Protein AF-A0A1D1UFJ1-F1 (afdb_monomer_lite)

Foldseek 3Di:
DDPDPPDPDPPVVPDPDDPVPPDPDDPPPDDDDDDDDDPCPVVVVVVVVVPDDPAPPPHDPDDPDDDPVPDDDVCPPPDPDPDPDPPPCPDDDDDPPPPPDPPPDDDPPPPPPCVVDDDVVVVVVVVVVVDDDDDDFAFDQPDPVRDTDDGCVVVPVDPVVCVDPQVVNDDPVVVVVVVVVVVVVVVVVVVVVVVVVVVLVVFKDKDDPVNLVVVLVVLVVVLVVLVVVLVPQDPDCPDPVSVVSNVVSVVSNVVSVVVNVVSVVDPIDMGTDDPPDPPPPPPPDDDDD

Sequence (289 aa):
MHQSDKLKNSYSAFFDESVYNLRPAVAERQLKAQRYTSKFTEGIRQAARKQKSTRNTLGVPAVAAPKPDRYLKRHANKKPMHVRRECTVSSTEGWSSKARQRCSTSTVPMCNPHAVNQDWGKRNLEELGQIKPKEPSMRNVVSRYGRLGEKMPLSGLMSHYVWKKGYGECPKYIQRYKKQSIAQHQHSLAARKAAQKEALGAQYQCISPHERQQVLDNLKHLRDDTMHKFLLQTFALDNQTKLRDSVLLDTALKEFERQIDIVQRHKVIVVKKCNTGPNDSEENQLIPT

InterPro domains:
  IPR027012 Enkurin domain [PF13864] (168-267)
  IPR052102 Enkurin domain-containing protein [PTHR21490] (17-272)

Radius of gyration: 52.52 Å; chains: 1; bounding box: 112×82×139 Å

Secondary structure (DSSP, 8-state):
---------GGGGS-S--GGGSS-------PPPPPP--TTHHHHHHHHHHT--TTTTT--SS-PPPPGGG---TTTTPPP------------S-----------S-------GGGSS--HHHHHHHHHHH-PPPPPPPEEE-STT--EEEETTTTT-S-TTTTSTTTTSPPHHHHHHHHHHHHHHHHHHHHHHHHHHHHHHHHEEEPPHHHHHHHHHHHHHHHHHHHHHHHHS-S---SHHHHHHHHHHHHHHHHHHHHHHHHHH-SS-EEE-----TTSSSS-S----

Organism: Ramazzottius varieornatus (NCBI:txid947166)

pLDDT: mean 79.64, std 16.66, range [34.0, 98.19]

Structure (mmCIF, N/CA/C/O backbone):
data_AF-A0A1D1UFJ1-F1
#
_entry.id   AF-A0A1D1UFJ1-F1
#
loop_
_atom_site.group_PDB
_atom_site.id
_atom_site.type_symbol
_atom_site.label_atom_id
_atom_site.label_alt_id
_atom_site.label_comp_id
_atom_site.label_asym_id
_atom_site.label_entity_id
_atom_site.label_seq_id
_atom_site.pdbx_PDB_ins_code
_atom_site.Cartn_x
_atom_site.Cartn_y
_atom_site.Cartn_z
_atom_site.occupancy
_atom_site.B_iso_or_equiv
_atom_site.auth_seq_id
_atom_site.auth_comp_id
_atom_site.auth_asym_id
_atom_site.auth_atom_id
_atom_site.pdbx_PDB_model_num
ATOM 1 N N . MET A 1 1 ? -16.224 62.686 17.536 1.00 39.62 1 MET A N 1
ATOM 2 C CA . MET A 1 1 ? -17.504 62.765 16.804 1.00 39.62 1 MET A CA 1
ATOM 3 C C . MET A 1 1 ? -17.719 61.451 16.072 1.00 39.62 1 MET A C 1
ATOM 5 O O . MET A 1 1 ? -16.860 61.067 15.296 1.00 39.62 1 MET A O 1
ATOM 9 N N . HIS A 1 2 ? -18.843 60.805 16.388 1.00 43.31 2 HIS A N 1
ATOM 10 C CA . HIS A 1 2 ? -19.508 59.703 15.679 1.00 43.31 2 HIS A CA 1
ATOM 11 C C . HIS A 1 2 ? -18.810 58.333 15.655 1.00 43.31 2 HIS A C 1
ATOM 13 O O . HIS A 1 2 ? -18.289 57.863 14.653 1.00 43.31 2 HIS A O 1
ATOM 19 N N . GLN A 1 3 ? -18.913 57.666 16.811 1.00 40.84 3 GLN A N 1
ATOM 20 C CA . GLN A 1 3 ? -19.133 56.222 16.896 1.00 40.84 3 GLN A CA 1
ATOM 21 C C . GLN A 1 3 ? -20.449 55.881 16.176 1.00 40.84 3 GLN A C 1
ATOM 23 O O . GLN A 1 3 ? -21.522 56.186 16.690 1.00 40.84 3 GLN A O 1
ATOM 28 N N . SER A 1 4 ? -20.388 55.254 15.004 1.00 47.44 4 SER A N 1
ATOM 29 C CA . SER A 1 4 ? -21.583 54.740 14.321 1.00 47.44 4 SER A CA 1
ATOM 30 C C . SER A 1 4 ? -21.257 53.520 13.462 1.00 47.44 4 SER A C 1
ATOM 32 O O . SER A 1 4 ? -21.589 53.487 12.291 1.00 47.44 4 SER A O 1
ATOM 34 N N . ASP A 1 5 ? -20.617 52.514 14.065 1.00 52.44 5 ASP A N 1
ATOM 35 C CA . ASP A 1 5 ? -20.438 51.172 13.478 1.00 52.44 5 ASP A CA 1
ATOM 36 C C . ASP A 1 5 ? -20.848 50.080 14.479 1.00 52.44 5 ASP A C 1
ATOM 38 O O . ASP A 1 5 ? -20.204 49.046 14.657 1.00 52.44 5 ASP A O 1
ATOM 42 N N . LYS A 1 6 ? -21.952 50.317 15.188 1.00 52.28 6 LYS A N 1
ATOM 43 C CA . LYS A 1 6 ? -22.642 49.291 15.968 1.00 52.28 6 LYS A CA 1
ATOM 44 C C . LYS A 1 6 ? -24.112 49.373 15.622 1.00 52.28 6 LYS A C 1
ATOM 46 O O . LYS A 1 6 ? -24.786 50.265 16.112 1.00 52.28 6 LYS A O 1
ATOM 51 N N . LEU A 1 7 ? -24.532 48.480 14.727 1.00 48.72 7 LEU A N 1
ATOM 52 C CA . LEU A 1 7 ? -25.846 47.827 14.628 1.00 48.72 7 LEU A CA 1
ATOM 53 C C . LEU A 1 7 ? -25.923 47.155 13.244 1.00 48.72 7 LEU A C 1
ATOM 55 O O . LEU A 1 7 ? -26.652 47.577 12.351 1.00 48.72 7 LEU A O 1
ATOM 59 N N . LYS A 1 8 ? -25.138 46.087 13.043 1.00 53.78 8 LYS A N 1
ATOM 60 C CA . LYS A 1 8 ? -25.491 45.105 12.011 1.00 53.78 8 LYS A CA 1
ATOM 61 C C . LYS A 1 8 ? -26.734 44.382 12.521 1.00 53.78 8 LYS A C 1
ATOM 63 O O . LYS A 1 8 ? -26.658 43.646 13.500 1.00 53.78 8 LYS A O 1
ATOM 68 N N . ASN A 1 9 ? -27.858 44.697 11.886 1.00 53.28 9 ASN A N 1
ATOM 69 C CA . ASN A 1 9 ? -29.185 44.121 12.077 1.00 53.28 9 ASN A CA 1
ATOM 70 C C . ASN A 1 9 ? -29.120 42.615 12.384 1.00 53.28 9 ASN A C 1
ATOM 72 O O . ASN A 1 9 ? -28.901 41.803 11.489 1.00 53.28 9 ASN A O 1
ATOM 76 N N . SER A 1 10 ? -29.373 42.242 13.638 1.00 51.00 10 SER A N 1
ATOM 77 C CA . SER A 1 10 ? -29.583 40.852 14.068 1.00 51.00 10 SER A CA 1
ATOM 78 C C . SER A 1 10 ? -30.911 40.269 13.562 1.00 51.00 10 SER A C 1
ATOM 80 O O . SER A 1 10 ? -31.165 39.080 13.723 1.00 51.00 10 SER A O 1
ATOM 82 N N . TYR A 1 11 ? -31.749 41.088 12.919 1.00 51.41 11 TYR A N 1
ATOM 83 C CA . TYR A 1 11 ? -33.066 40.698 12.416 1.00 51.41 11 TYR A CA 1
ATOM 84 C C . TYR A 1 11 ? -33.034 39.907 11.095 1.00 51.41 11 TYR A C 1
ATOM 86 O O . TYR A 1 11 ? -34.028 39.274 10.755 1.00 51.41 11 TYR A O 1
ATOM 94 N N . SER A 1 12 ? -31.918 39.899 10.347 1.00 55.50 12 SER A N 1
ATOM 95 C CA . SER A 1 12 ? -31.832 39.152 9.075 1.00 55.50 12 SER A CA 1
ATOM 96 C C . SER A 1 12 ? -31.403 37.690 9.236 1.00 55.50 12 SER A C 1
ATOM 98 O O . SER A 1 12 ? -31.320 36.981 8.241 1.00 55.50 12 SER A O 1
ATOM 100 N N . ALA A 1 13 ? -31.081 37.251 10.455 1.00 57.16 13 ALA A N 1
ATOM 101 C CA . ALA A 1 13 ? -30.703 35.868 10.751 1.00 57.16 13 ALA A CA 1
ATOM 102 C C . ALA A 1 13 ? -31.906 34.974 11.111 1.00 57.16 13 ALA A C 1
ATOM 104 O O . ALA A 1 13 ? -31.728 33.778 11.301 1.00 57.16 13 ALA A O 1
ATOM 105 N N . PHE A 1 14 ? -33.112 35.548 11.233 1.00 52.75 14 PHE A N 1
ATOM 106 C CA . PHE A 1 14 ? -34.323 34.829 11.654 1.00 52.75 14 PHE A CA 1
ATOM 107 C C . PHE A 1 14 ? -35.240 34.395 10.507 1.00 52.75 14 PHE A C 1
ATOM 109 O O . PHE A 1 14 ? -36.099 33.544 10.715 1.00 52.75 14 PHE A O 1
ATOM 116 N N . PHE A 1 15 ? -35.068 34.949 9.307 1.00 60.72 15 PHE A N 1
ATOM 117 C CA . PHE A 1 15 ? -35.866 34.581 8.144 1.00 60.72 15 PHE A CA 1
ATOM 118 C C . PHE A 1 15 ? -34.926 34.140 7.021 1.00 60.72 15 PHE A C 1
ATOM 120 O O . PHE A 1 15 ? -34.241 34.968 6.424 1.00 60.72 15 PHE A O 1
ATOM 127 N N . ASP A 1 16 ? -34.910 32.835 6.735 1.00 65.25 16 ASP A N 1
ATOM 128 C CA . ASP A 1 16 ? -34.226 32.253 5.565 1.00 65.25 16 ASP A CA 1
ATOM 129 C C . ASP A 1 16 ? -34.866 32.701 4.234 1.00 65.25 16 ASP A C 1
ATOM 131 O O . ASP A 1 16 ? -34.292 32.547 3.153 1.00 65.25 16 ASP A O 1
ATOM 135 N N . GLU A 1 17 ? -36.060 33.293 4.299 1.00 71.31 17 GLU A N 1
ATOM 136 C CA . GLU A 1 17 ? -36.846 33.715 3.150 1.00 71.31 17 GLU A CA 1
ATOM 137 C C . GLU A 1 17 ? -36.778 35.240 2.967 1.00 71.31 17 GLU A C 1
ATOM 139 O O . GLU A 1 17 ? -37.136 36.021 3.846 1.00 71.31 17 GLU A O 1
ATOM 144 N N . SER A 1 18 ? -36.327 35.678 1.787 1.00 78.38 18 SER A N 1
ATOM 145 C CA . SER A 1 18 ? -36.291 37.086 1.377 1.00 78.38 18 SER A CA 1
ATOM 146 C C . SER A 1 18 ? -37.092 37.264 0.093 1.00 78.38 18 SER A C 1
ATOM 148 O O . SER A 1 18 ? -36.907 36.510 -0.863 1.00 78.38 18 SER A O 1
ATOM 150 N N . VAL A 1 19 ? -37.942 38.296 0.032 1.00 78.94 19 VAL A N 1
ATOM 151 C CA . VAL A 1 19 ? -38.764 38.624 -1.154 1.00 78.94 19 VAL A CA 1
ATOM 152 C C . VAL A 1 19 ? -37.896 38.817 -2.408 1.00 78.94 19 VAL A C 1
ATOM 154 O O . VAL A 1 19 ? -38.310 38.493 -3.519 1.00 78.94 19 VAL A O 1
ATOM 157 N N . TYR A 1 20 ? -36.651 39.268 -2.239 1.00 77.25 20 TYR A N 1
ATOM 158 C CA . TYR A 1 20 ? -35.696 39.443 -3.336 1.00 77.25 20 TYR A CA 1
ATOM 159 C C . TYR A 1 20 ? -35.134 38.118 -3.885 1.00 77.25 20 TYR A C 1
ATOM 161 O O . TYR A 1 20 ? -34.651 38.093 -5.014 1.00 77.25 20 TYR A O 1
ATOM 169 N N . ASN A 1 21 ? -35.251 37.010 -3.141 1.00 77.38 21 ASN A N 1
ATOM 170 C CA . ASN A 1 21 ? -34.830 35.669 -3.568 1.00 77.38 21 ASN A CA 1
ATOM 171 C C . ASN A 1 21 ? -35.919 34.919 -4.364 1.00 77.38 21 ASN A C 1
ATOM 173 O O . ASN A 1 21 ? -35.654 33.837 -4.884 1.00 77.38 21 ASN A O 1
ATOM 177 N N . LEU A 1 22 ? -37.131 35.478 -4.497 1.00 79.69 22 LE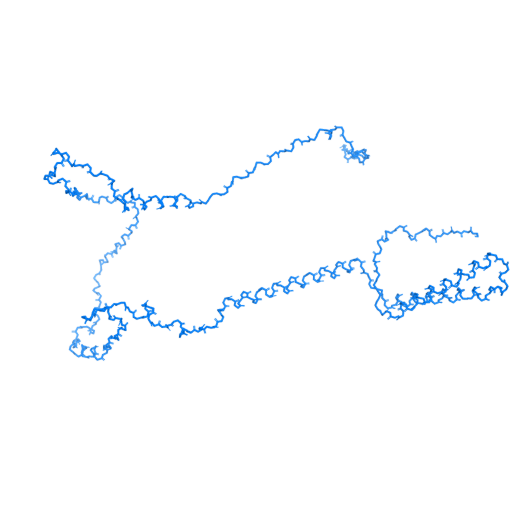U A N 1
ATOM 178 C CA . LEU A 1 22 ? -38.260 34.835 -5.191 1.00 79.69 22 LEU A CA 1
ATOM 179 C C . LEU A 1 22 ? -38.041 34.685 -6.703 1.00 79.69 22 LEU A C 1
ATOM 181 O O . LEU A 1 22 ? -38.639 33.815 -7.337 1.00 79.69 22 LEU A O 1
ATOM 185 N N . ARG A 1 23 ? -37.191 35.528 -7.300 1.00 78.88 23 ARG A N 1
ATOM 186 C CA . ARG A 1 23 ? -36.822 35.432 -8.714 1.00 78.88 23 ARG A CA 1
ATOM 187 C C . ARG A 1 23 ? -35.386 34.910 -8.803 1.00 78.88 23 ARG A C 1
ATOM 189 O O . ARG A 1 23 ? -34.466 35.684 -8.544 1.00 78.88 23 ARG A O 1
ATOM 196 N N . PRO A 1 24 ? -35.165 33.630 -9.160 1.00 76.69 24 PRO A N 1
ATOM 197 C CA . PRO A 1 24 ? -33.813 33.096 -9.244 1.00 76.69 24 PRO A CA 1
ATOM 198 C C . PRO A 1 24 ? -33.011 33.898 -10.270 1.00 76.69 24 PRO A C 1
ATOM 200 O O . PRO A 1 24 ? -33.493 34.173 -11.375 1.00 76.69 24 PRO A O 1
ATOM 203 N N . ALA A 1 25 ? -31.788 34.283 -9.903 1.00 78.00 25 ALA A N 1
ATOM 204 C CA . ALA A 1 25 ? -30.869 34.926 -10.830 1.00 78.00 25 ALA A CA 1
ATOM 205 C C . ALA A 1 25 ? -30.650 33.998 -12.033 1.00 78.00 25 ALA A C 1
ATOM 207 O O . ALA A 1 25 ? -30.371 32.807 -11.870 1.00 78.00 25 ALA A O 1
ATOM 208 N N . VAL A 1 26 ? -30.807 34.527 -13.248 1.00 79.88 26 VAL A N 1
ATOM 209 C CA . VAL A 1 26 ? -30.570 33.754 -14.470 1.00 79.88 26 VAL A CA 1
ATOM 210 C C . VAL A 1 26 ? -29.090 33.390 -14.493 1.00 79.88 26 VAL A C 1
ATOM 212 O O . VAL A 1 26 ? -28.244 34.250 -14.719 1.00 79.88 26 VAL A O 1
ATOM 215 N N . ALA A 1 27 ? -28.780 32.121 -14.225 1.00 78.88 27 ALA A N 1
ATOM 216 C CA . ALA A 1 27 ? -27.410 31.637 -14.245 1.00 78.88 27 ALA A CA 1
ATOM 217 C C . ALA A 1 27 ? -26.808 31.883 -15.635 1.00 78.88 27 ALA A C 1
ATOM 219 O O . ALA A 1 27 ? -27.336 31.408 -16.648 1.00 78.88 27 ALA A O 1
ATOM 220 N N . GLU A 1 28 ? -25.709 32.635 -15.688 1.00 82.44 28 GLU A N 1
ATOM 221 C CA . GLU A 1 28 ? -24.993 32.895 -16.931 1.00 82.44 28 GLU A CA 1
ATOM 222 C C . GLU A 1 28 ? -24.568 31.561 -17.556 1.00 82.44 28 GLU A C 1
ATOM 224 O O . GLU A 1 28 ? -23.841 30.762 -16.956 1.00 82.44 28 GLU A O 1
ATOM 229 N N . ARG A 1 29 ? -25.050 31.288 -18.775 1.00 81.06 29 ARG A N 1
ATOM 230 C CA . ARG A 1 29 ? -24.670 30.078 -19.508 1.00 81.06 29 ARG A CA 1
ATOM 231 C C . ARG A 1 29 ? -23.191 30.175 -19.864 1.00 81.06 29 ARG A C 1
ATOM 233 O O . ARG A 1 29 ? -22.824 30.877 -20.802 1.00 81.06 29 ARG A O 1
ATOM 240 N N . GLN A 1 30 ? -22.361 29.426 -19.147 1.00 82.31 30 GLN A N 1
ATOM 241 C CA . GLN A 1 30 ? -20.945 29.276 -19.466 1.00 82.31 30 GLN A CA 1
ATOM 242 C C . GLN A 1 30 ? -20.811 28.707 -20.889 1.00 82.31 30 GLN A C 1
ATOM 244 O O . GLN A 1 30 ? -21.219 27.573 -21.166 1.00 82.31 30 GLN A O 1
ATOM 249 N N . LEU A 1 31 ? -20.276 29.507 -21.814 1.00 85.06 31 LEU A N 1
ATOM 250 C CA . LEU A 1 31 ? -20.010 29.063 -23.179 1.00 85.06 31 LEU A CA 1
ATOM 251 C C . LEU A 1 31 ? -18.920 27.988 -23.140 1.00 85.06 31 LEU A C 1
ATOM 253 O O . LEU A 1 31 ? -17.835 28.197 -22.599 1.00 85.06 31 LEU A O 1
ATOM 257 N N . LYS A 1 32 ? -19.202 26.816 -23.718 1.00 86.75 32 LYS A N 1
ATOM 258 C CA . LYS A 1 32 ? -18.208 25.741 -23.818 1.00 86.75 32 LYS A CA 1
ATOM 259 C C . LYS A 1 32 ? -17.034 26.229 -24.666 1.00 86.75 32 LYS A C 1
ATOM 261 O O . LYS A 1 32 ? -17.239 26.724 -25.774 1.00 86.75 32 LYS A O 1
ATOM 266 N N . ALA A 1 33 ? -15.814 26.045 -24.167 1.00 87.69 33 ALA A N 1
ATOM 267 C CA . ALA A 1 33 ? -14.608 26.362 -24.922 1.00 87.69 33 ALA A CA 1
ATOM 268 C C . ALA A 1 33 ? -14.570 25.589 -26.254 1.00 87.69 33 ALA A C 1
ATOM 270 O O . ALA A 1 33 ? -15.052 24.454 -26.348 1.00 87.69 33 ALA A O 1
ATOM 271 N N . GLN A 1 34 ? -13.986 26.202 -27.288 1.00 87.81 34 GLN A N 1
ATOM 272 C CA . GLN A 1 34 ? -13.824 25.554 -28.587 1.00 87.81 34 GLN A CA 1
ATOM 273 C C . GLN A 1 34 ? -13.029 24.252 -28.443 1.00 87.81 34 GLN A C 1
ATOM 275 O O . GLN A 1 34 ? -12.020 24.182 -27.738 1.00 87.81 34 GLN A O 1
ATOM 280 N N . ARG A 1 35 ? -13.487 23.202 -29.130 1.00 90.31 35 ARG A N 1
ATOM 281 C CA . ARG A 1 35 ? -12.810 21.905 -29.130 1.00 90.31 35 ARG A CA 1
ATOM 282 C C . ARG A 1 35 ? -11.426 22.056 -29.762 1.00 90.31 35 ARG A C 1
ATOM 284 O O . ARG A 1 35 ? -11.307 22.562 -30.874 1.00 90.31 35 ARG A O 1
ATOM 291 N N . TYR A 1 36 ? -10.399 21.557 -29.078 1.00 92.06 36 TYR A N 1
ATOM 292 C CA . TYR A 1 36 ? -9.034 21.541 -29.598 1.00 92.06 36 TYR A CA 1
ATOM 293 C C . TYR A 1 36 ? -8.954 20.815 -30.950 1.00 92.06 36 TYR A C 1
ATOM 295 O O . TYR A 1 36 ? -9.382 19.664 -31.077 1.00 92.06 36 TYR A O 1
ATOM 303 N N . THR A 1 37 ? -8.348 21.466 -31.943 1.00 88.00 37 THR A N 1
ATOM 304 C CA . THR A 1 37 ? -7.981 20.861 -33.228 1.00 88.00 37 THR A CA 1
ATOM 305 C C . THR A 1 37 ? -6.464 20.804 -33.364 1.00 88.00 37 THR A C 1
ATOM 307 O O . THR A 1 37 ? -5.772 21.794 -33.127 1.00 88.00 37 THR A O 1
ATOM 310 N N . SER A 1 38 ? -5.932 19.649 -33.770 1.00 93.19 38 SER A N 1
ATOM 311 C CA . SER A 1 38 ? -4.485 19.452 -33.910 1.00 93.19 38 SER A CA 1
ATOM 312 C C . SER A 1 38 ? -3.879 20.349 -34.996 1.00 93.19 38 SER A C 1
ATOM 314 O O . SER A 1 38 ? -4.395 20.434 -36.114 1.00 93.19 38 SER A O 1
ATOM 316 N N . LYS A 1 39 ? -2.722 20.947 -34.679 1.00 91.62 39 LYS A N 1
ATOM 317 C CA . LYS A 1 39 ? -1.928 21.812 -35.574 1.00 91.62 39 LYS A CA 1
ATOM 318 C C . LYS A 1 39 ? -1.456 21.100 -36.851 1.00 91.62 39 LYS A C 1
ATOM 320 O O . LYS A 1 39 ? -1.120 21.753 -37.831 1.00 91.62 39 LYS A O 1
ATOM 325 N N . PHE A 1 40 ? -1.440 19.767 -36.855 1.00 90.81 40 PHE A N 1
ATOM 326 C CA . PHE A 1 40 ? -0.919 18.957 -37.962 1.00 90.81 40 PHE A CA 1
ATOM 327 C C . PHE A 1 40 ? -1.998 18.460 -38.932 1.00 90.81 40 PHE A C 1
ATOM 329 O O . PHE A 1 40 ? -1.683 17.806 -39.925 1.00 90.81 40 PHE A O 1
ATOM 336 N N . THR A 1 41 ? -3.269 18.767 -38.666 1.00 88.00 41 THR A N 1
ATOM 337 C CA . THR A 1 41 ? -4.407 18.298 -39.474 1.00 88.00 41 THR A CA 1
ATOM 338 C C . THR A 1 41 ? -4.301 18.720 -40.939 1.00 88.00 41 THR A C 1
ATOM 340 O O . THR A 1 41 ? -4.458 17.884 -41.830 1.00 88.00 41 THR A O 1
ATOM 343 N N . GLU A 1 42 ? -3.952 19.978 -41.205 1.00 89.88 42 GLU A N 1
ATOM 344 C CA . GLU A 1 42 ? -3.779 20.479 -42.573 1.00 89.88 42 GLU A CA 1
ATOM 345 C C . GLU A 1 42 ? -2.580 19.847 -43.289 1.00 89.88 42 GLU A C 1
ATOM 347 O O . GLU A 1 42 ? -2.684 19.471 -44.458 1.00 89.88 42 GLU A O 1
ATOM 352 N N . GLY A 1 43 ? -1.468 19.628 -42.581 1.00 89.75 43 GLY A N 1
ATOM 353 C CA . GLY A 1 43 ? -0.292 18.955 -43.141 1.00 89.75 43 GLY A CA 1
ATOM 354 C C . GLY A 1 43 ? -0.608 17.530 -43.608 1.00 89.75 43 GLY A C 1
ATOM 355 O O . GLY A 1 43 ? -0.231 17.135 -44.713 1.00 89.75 43 GLY A O 1
ATOM 356 N N . ILE A 1 44 ? -1.384 16.787 -42.813 1.00 86.31 44 ILE A N 1
ATOM 357 C CA . ILE A 1 44 ? -1.829 15.429 -43.152 1.00 86.31 44 ILE A CA 1
ATOM 358 C C . ILE A 1 44 ? -2.773 15.450 -44.365 1.00 86.31 44 ILE A C 1
ATOM 360 O O . ILE A 1 44 ? -2.603 14.651 -45.289 1.00 86.31 44 ILE A O 1
ATOM 364 N N . ARG A 1 45 ? -3.729 16.391 -44.424 1.00 86.75 45 ARG A N 1
ATOM 365 C CA . ARG A 1 45 ? -4.635 16.540 -45.582 1.00 86.75 45 ARG A CA 1
ATOM 366 C C . ARG A 1 45 ? -3.875 16.850 -46.869 1.00 86.75 45 ARG A C 1
ATOM 368 O O . ARG A 1 45 ? -4.178 16.274 -47.915 1.00 86.75 45 ARG A O 1
ATOM 375 N N . GLN A 1 46 ? -2.888 17.739 -46.808 1.00 86.62 46 GLN A N 1
ATOM 376 C CA . GLN A 1 46 ? -2.069 18.094 -47.965 1.00 86.62 46 GLN A CA 1
ATOM 377 C C . GLN A 1 46 ? -1.198 16.920 -48.426 1.00 86.62 46 GLN A C 1
ATOM 379 O O . GLN A 1 46 ? -1.144 16.643 -49.624 1.00 86.62 46 GLN A O 1
ATOM 384 N N . ALA A 1 47 ? -0.567 16.191 -47.500 1.00 83.88 47 ALA A N 1
ATOM 385 C CA . ALA A 1 47 ? 0.221 14.999 -47.822 1.00 83.88 47 ALA A CA 1
ATOM 386 C C . ALA A 1 47 ? -0.634 13.917 -48.505 1.00 83.88 47 ALA A C 1
ATOM 388 O O . ALA A 1 47 ? -0.240 13.374 -49.537 1.00 83.88 47 ALA A O 1
ATOM 389 N N . ALA A 1 48 ? -1.848 13.683 -47.997 1.00 82.19 48 ALA A N 1
ATOM 390 C CA . ALA A 1 48 ? -2.793 12.729 -48.574 1.00 82.19 48 ALA A CA 1
ATOM 391 C C . ALA A 1 48 ? -3.287 13.125 -49.980 1.00 82.19 48 ALA A C 1
ATOM 393 O O . ALA A 1 48 ? -3.618 12.255 -50.785 1.00 82.19 48 ALA A O 1
ATOM 394 N N . ARG A 1 49 ? -3.350 14.428 -50.293 1.00 77.00 49 ARG A N 1
ATOM 395 C CA . ARG A 1 49 ? -3.713 14.930 -51.631 1.00 77.00 49 ARG A CA 1
ATOM 396 C C . ARG A 1 49 ? -2.552 14.842 -52.625 1.00 77.00 49 ARG A C 1
ATOM 398 O O . ARG A 1 49 ? -2.780 14.478 -53.773 1.00 77.00 49 ARG A O 1
ATOM 405 N N . LYS A 1 50 ? -1.314 15.122 -52.194 1.00 76.06 50 LYS A N 1
ATOM 406 C CA . LYS A 1 50 ? -0.119 15.160 -53.064 1.00 76.06 50 LYS A CA 1
ATOM 407 C C . LYS A 1 50 ? 0.204 13.825 -53.743 1.00 76.06 50 LYS A C 1
ATOM 409 O O . LYS A 1 50 ? 0.775 13.835 -54.826 1.00 76.06 50 LYS A O 1
ATOM 414 N N . GLN A 1 51 ? -0.162 12.690 -53.147 1.00 64.25 51 GLN A N 1
ATOM 415 C CA . GLN A 1 51 ? 0.118 11.369 -53.729 1.00 64.25 51 GLN A CA 1
ATOM 416 C C . GLN A 1 51 ? -0.948 10.864 -54.715 1.00 64.25 51 GLN A C 1
ATOM 418 O O . GLN A 1 51 ? -0.816 9.768 -55.256 1.00 64.25 51 GLN A O 1
ATOM 423 N N . LYS A 1 52 ? -2.001 11.644 -54.985 1.00 64.06 52 LYS A N 1
ATOM 424 C CA . LYS A 1 52 ? -3.107 11.224 -55.8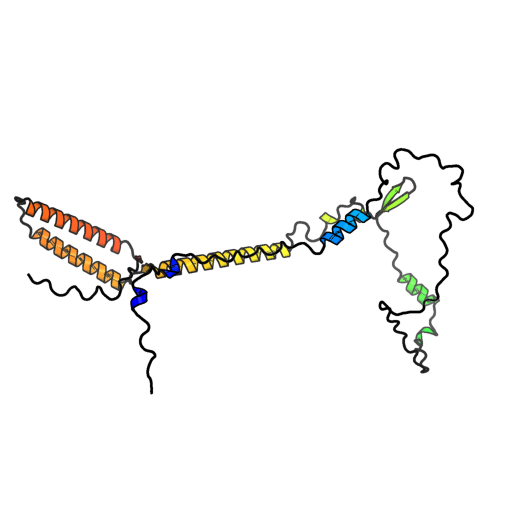54 1.00 64.06 52 LYS A CA 1
ATOM 425 C C . LYS A 1 52 ? -2.981 11.866 -57.235 1.00 64.06 52 LYS A C 1
ATOM 427 O O . LYS A 1 52 ? -3.474 12.964 -57.468 1.00 64.06 52 LYS A O 1
ATOM 432 N N . SER A 1 53 ? -2.341 11.164 -58.167 1.00 70.56 53 SER A N 1
ATOM 433 C CA . SER A 1 53 ? -2.546 11.407 -59.602 1.00 70.56 53 SER A CA 1
ATOM 434 C C . SER A 1 53 ? -3.889 10.799 -60.001 1.00 70.56 53 SER A C 1
ATOM 436 O O . SER A 1 53 ? -4.205 9.677 -59.607 1.00 70.56 53 SER A O 1
ATOM 438 N N . THR A 1 54 ? -4.691 11.530 -60.773 1.00 67.38 54 THR A N 1
ATOM 439 C CA . THR A 1 54 ? -6.079 11.150 -61.085 1.00 67.38 54 THR A CA 1
ATOM 440 C C . THR A 1 54 ? -6.205 9.854 -61.895 1.00 67.38 54 THR A C 1
ATOM 442 O O . THR A 1 54 ? -7.312 9.341 -62.019 1.00 67.38 54 THR A O 1
ATOM 445 N N . ARG A 1 55 ? -5.110 9.326 -62.470 1.00 70.00 55 ARG A N 1
ATOM 446 C CA . ARG A 1 55 ? -5.135 8.253 -63.488 1.00 70.00 55 ARG A CA 1
ATOM 447 C C . ARG A 1 55 ? -4.030 7.191 -63.338 1.00 70.00 55 ARG A C 1
ATOM 449 O O . ARG A 1 55 ? -3.715 6.512 -64.308 1.00 70.00 55 ARG A O 1
ATOM 456 N N . ASN A 1 56 ? -3.435 7.031 -62.152 1.00 68.31 56 ASN A N 1
ATOM 457 C CA . ASN A 1 56 ? -2.305 6.102 -61.963 1.00 68.31 56 ASN A CA 1
ATOM 458 C C . ASN A 1 56 ? -2.669 4.611 -62.073 1.00 68.31 56 ASN A C 1
ATOM 460 O O . ASN A 1 56 ? -1.805 3.820 -62.430 1.00 68.31 56 ASN A O 1
ATOM 464 N N . THR A 1 57 ? -3.903 4.216 -61.747 1.00 74.94 57 THR A N 1
ATOM 465 C CA . THR A 1 57 ? -4.252 2.789 -61.607 1.00 74.94 57 THR A CA 1
ATOM 466 C C . THR A 1 57 ? -4.876 2.185 -62.866 1.00 74.94 57 THR A C 1
ATOM 468 O O . THR A 1 57 ? -4.562 1.050 -63.195 1.00 74.94 57 THR A O 1
ATOM 471 N N . LEU A 1 58 ? -5.742 2.917 -63.578 1.00 80.12 58 LEU A N 1
ATOM 472 C CA . LEU A 1 58 ? -6.529 2.376 -64.704 1.00 80.12 58 LEU A CA 1
ATOM 473 C C . LEU A 1 58 ? -6.483 3.241 -65.981 1.00 80.12 58 LEU A C 1
ATOM 475 O O . LEU A 1 58 ? -7.236 2.995 -66.917 1.00 80.12 58 LEU A O 1
ATOM 479 N N . GLY A 1 59 ? -5.605 4.249 -66.050 1.00 81.81 59 GLY A N 1
ATOM 480 C CA . GLY A 1 59 ? -5.504 5.131 -67.220 1.00 81.81 59 GLY A CA 1
ATOM 481 C C . GLY A 1 59 ? -6.775 5.958 -67.485 1.00 81.81 59 GLY A C 1
ATOM 482 O O . GLY A 1 59 ? -7.591 6.179 -66.592 1.00 81.81 59 GLY A O 1
ATOM 483 N N . VAL A 1 60 ? -6.921 6.487 -68.706 1.00 80.88 60 VAL A N 1
ATOM 484 C CA . VAL A 1 60 ? -8.157 7.156 -69.166 1.00 80.88 60 VAL A CA 1
ATOM 485 C C . VAL A 1 60 ? -9.047 6.100 -69.833 1.00 80.88 60 VAL A C 1
ATOM 487 O O . VAL A 1 60 ? -8.534 5.383 -70.687 1.00 80.88 60 VAL A O 1
ATOM 490 N N . PRO A 1 61 ? -10.354 6.019 -69.515 1.00 79.25 61 PRO A N 1
ATOM 491 C CA . PRO A 1 61 ? -11.242 4.955 -70.006 1.00 79.25 61 PRO A CA 1
ATOM 492 C C . PRO A 1 61 ? -11.394 4.907 -71.535 1.00 79.25 61 PRO A C 1
ATOM 494 O O . PRO A 1 61 ? -11.627 3.840 -72.090 1.00 79.25 61 PRO A O 1
ATOM 497 N N . ALA A 1 62 ? -11.231 6.039 -72.225 1.00 80.75 62 ALA A N 1
ATOM 498 C CA . ALA A 1 62 ? -11.140 6.106 -73.679 1.00 80.75 62 ALA A CA 1
ATOM 499 C C . ALA A 1 62 ? -10.147 7.207 -74.076 1.00 80.75 62 ALA A C 1
ATOM 501 O O . ALA A 1 62 ? -10.327 8.377 -73.728 1.00 80.75 62 ALA A O 1
ATOM 502 N N . VAL A 1 63 ? -9.077 6.841 -74.783 1.00 78.69 63 VAL A N 1
ATOM 503 C CA . VAL A 1 63 ? -8.101 7.803 -75.312 1.00 78.69 63 VAL A CA 1
ATOM 504 C C . VAL A 1 63 ? -8.604 8.275 -76.671 1.00 78.69 63 VAL A C 1
ATOM 506 O O . VAL A 1 63 ? -8.569 7.527 -77.643 1.00 78.69 63 VAL A O 1
ATOM 509 N N . ALA A 1 64 ? -9.099 9.512 -76.745 1.00 80.62 64 ALA A N 1
ATOM 510 C CA . ALA A 1 64 ? -9.485 10.105 -78.020 1.00 80.62 64 ALA A CA 1
ATOM 511 C C . ALA A 1 64 ? -8.263 10.188 -78.947 1.00 80.62 64 ALA A C 1
ATOM 513 O O . ALA A 1 64 ? -7.195 10.643 -78.522 1.00 80.62 64 ALA A O 1
ATOM 514 N N . ALA A 1 65 ? -8.425 9.769 -80.206 1.00 79.75 65 ALA A N 1
ATOM 515 C CA . ALA A 1 65 ? -7.368 9.886 -81.202 1.00 79.75 65 ALA A CA 1
ATOM 516 C C . ALA A 1 65 ? -6.904 11.354 -81.294 1.00 79.75 65 ALA A C 1
ATOM 518 O O . ALA A 1 65 ? -7.743 12.267 -81.281 1.00 79.75 65 ALA A O 1
ATOM 519 N N . PRO A 1 66 ? -5.585 11.616 -81.343 1.00 79.88 66 PRO A N 1
ATOM 520 C CA . PRO A 1 66 ? -5.093 12.975 -81.466 1.00 79.88 66 PRO A CA 1
ATOM 521 C C . PRO A 1 66 ? -5.632 13.570 -82.766 1.00 79.88 66 PRO A C 1
ATOM 523 O O . PRO A 1 66 ? -5.523 12.971 -83.834 1.00 79.88 66 PRO A O 1
ATOM 526 N N . LYS A 1 67 ? -6.225 14.763 -82.678 1.00 84.50 67 LYS A N 1
ATOM 527 C CA . LYS A 1 67 ? -6.606 15.514 -83.876 1.00 84.50 67 LYS A CA 1
ATOM 528 C C . LYS A 1 67 ? -5.343 15.751 -84.720 1.00 84.50 67 LYS A C 1
ATOM 530 O O . LYS A 1 67 ? -4.308 16.061 -84.123 1.00 84.50 67 LYS A O 1
ATOM 535 N N . PRO A 1 68 ? -5.414 15.676 -86.061 1.00 83.00 68 PRO A N 1
ATOM 536 C CA . PRO A 1 68 ? -4.249 15.841 -86.939 1.00 83.00 68 PRO A CA 1
ATOM 537 C C . PRO A 1 68 ? -3.536 17.186 -86.738 1.00 83.00 68 PRO A C 1
ATOM 539 O O . PRO A 1 68 ? -2.339 17.286 -86.959 1.00 83.00 68 PRO A O 1
ATOM 542 N N . ASP A 1 69 ? -4.245 18.187 -86.220 1.00 85.31 69 ASP A N 1
ATOM 543 C CA . ASP A 1 69 ? -3.732 19.519 -85.891 1.00 85.31 69 ASP A CA 1
ATOM 544 C C . ASP A 1 69 ? -2.827 19.559 -84.631 1.00 85.31 69 ASP A C 1
ATOM 546 O O . ASP A 1 69 ? -2.034 20.477 -84.425 1.00 85.31 69 ASP A O 1
ATOM 550 N N . ARG A 1 70 ? -2.895 18.531 -83.770 1.00 82.00 70 ARG A N 1
ATOM 551 C CA . ARG A 1 70 ? -2.074 18.372 -82.551 1.00 82.00 70 ARG A CA 1
ATOM 552 C C . ARG A 1 70 ? -0.922 17.381 -82.753 1.00 82.00 70 ARG A C 1
ATOM 554 O O . ARG A 1 70 ? -0.614 16.590 -81.862 1.00 82.00 70 ARG A O 1
ATOM 561 N N . TYR A 1 71 ? -0.289 17.419 -83.922 1.00 82.25 71 TYR A N 1
ATOM 562 C CA . TYR A 1 71 ? 0.926 16.653 -84.190 1.00 82.25 71 TYR A CA 1
ATOM 563 C C . TYR A 1 71 ? 2.136 17.228 -83.432 1.00 82.25 71 TYR A C 1
ATOM 565 O O . TYR A 1 71 ? 2.167 18.399 -83.039 1.00 82.25 71 TYR A O 1
ATOM 573 N N . LEU A 1 72 ? 3.153 16.393 -83.203 1.00 84.12 72 LEU A N 1
ATOM 574 C CA . LEU A 1 72 ? 4.367 16.794 -82.495 1.00 84.12 72 LEU A CA 1
ATOM 575 C C . LEU A 1 72 ? 5.155 17.823 -83.322 1.00 84.12 72 LEU A C 1
ATOM 577 O O . LEU A 1 72 ? 5.761 17.487 -84.338 1.00 84.12 72 LEU A O 1
ATOM 581 N N . LYS A 1 73 ? 5.187 19.078 -82.867 1.00 86.25 73 LYS A N 1
ATOM 582 C CA . LYS A 1 73 ? 5.977 20.139 -83.507 1.00 86.25 73 LYS A CA 1
ATOM 583 C C . LYS A 1 73 ? 7.453 20.039 -83.110 1.00 86.25 73 LYS A C 1
ATOM 585 O O . LYS A 1 73 ? 7.797 19.633 -81.995 1.00 86.25 73 LYS A O 1
ATOM 590 N N . ARG A 1 74 ? 8.349 20.456 -84.011 1.00 85.50 74 ARG A N 1
ATOM 591 C CA . ARG A 1 74 ? 9.795 20.531 -83.749 1.00 85.50 74 ARG A CA 1
ATOM 592 C C . ARG A 1 74 ? 10.038 21.371 -82.484 1.00 85.50 74 ARG A C 1
ATOM 594 O O . ARG A 1 74 ? 9.598 22.508 -82.404 1.00 85.50 74 ARG A O 1
ATOM 601 N N . HIS A 1 75 ? 10.733 20.789 -81.502 1.00 78.69 75 HIS A N 1
ATOM 602 C CA . HIS A 1 75 ? 11.047 21.388 -80.190 1.00 78.69 75 HIS A CA 1
ATOM 603 C C . HIS A 1 75 ? 9.888 21.535 -79.183 1.00 78.69 75 HIS A C 1
ATOM 605 O O . HIS A 1 75 ? 10.129 22.054 -78.098 1.00 78.69 75 HIS A O 1
ATOM 611 N N . ALA A 1 76 ? 8.692 20.993 -79.449 1.00 81.31 76 ALA A N 1
ATOM 612 C CA . ALA A 1 76 ? 7.550 21.075 -78.523 1.00 81.31 76 ALA A CA 1
ATOM 613 C C . ALA A 1 76 ? 7.816 20.458 -77.133 1.00 81.31 76 ALA A C 1
ATOM 615 O O . ALA A 1 76 ? 7.327 20.960 -76.128 1.00 81.31 76 ALA A O 1
ATOM 616 N N . ASN A 1 77 ? 8.633 19.400 -77.068 1.00 75.69 77 ASN A N 1
ATOM 617 C CA . ASN A 1 77 ? 8.946 18.694 -75.819 1.00 75.69 77 ASN A CA 1
ATOM 618 C C . ASN A 1 77 ? 10.283 19.125 -75.192 1.00 75.69 77 ASN A C 1
ATOM 620 O O . ASN A 1 77 ? 10.750 18.498 -74.238 1.00 75.69 77 ASN A O 1
ATOM 624 N N . LYS A 1 78 ? 10.945 20.162 -75.726 1.00 80.31 78 LYS A N 1
ATOM 625 C CA . LYS A 1 78 ? 12.166 20.684 -75.109 1.00 80.31 78 LYS A CA 1
ATOM 626 C C . LYS A 1 78 ? 11.774 21.549 -73.917 1.00 80.31 78 LYS A C 1
ATOM 628 O O . LYS A 1 78 ? 11.082 22.549 -74.071 1.00 80.31 78 LYS A O 1
ATOM 633 N N . LYS A 1 79 ? 12.244 21.175 -72.725 1.00 76.31 79 LYS A N 1
ATOM 634 C CA . LYS A 1 79 ? 12.158 22.054 -71.555 1.00 76.31 79 LYS A CA 1
ATOM 635 C C . LYS A 1 79 ? 12.913 23.348 -71.889 1.00 76.31 79 LYS A C 1
ATOM 637 O O . LYS A 1 79 ? 14.044 23.241 -72.372 1.00 76.31 79 LYS A O 1
ATOM 642 N N . PRO A 1 80 ? 12.328 24.539 -71.677 1.00 74.81 80 PRO A N 1
ATOM 643 C CA . PRO A 1 80 ? 13.058 25.777 -71.889 1.00 74.81 80 PRO A CA 1
ATOM 644 C C . PRO A 1 80 ? 14.279 25.765 -70.970 1.00 74.81 80 PRO A C 1
ATOM 646 O O . PRO A 1 80 ? 14.153 25.574 -69.760 1.00 74.81 80 PRO A O 1
ATOM 649 N N . MET A 1 81 ? 15.470 25.908 -71.548 1.00 66.31 81 MET A N 1
ATOM 650 C CA . MET A 1 81 ? 16.683 26.060 -70.760 1.00 66.31 81 MET A CA 1
ATOM 651 C C . MET A 1 81 ? 16.580 27.423 -70.082 1.00 66.31 81 MET A C 1
ATOM 653 O O . MET A 1 81 ? 16.557 28.451 -70.757 1.00 66.31 81 MET A O 1
ATOM 657 N N . HIS A 1 82 ? 16.425 27.435 -68.760 1.00 66.62 82 HIS A N 1
ATOM 658 C CA . HIS A 1 82 ? 16.417 28.684 -68.014 1.00 66.62 82 HIS A CA 1
ATOM 659 C C . HIS A 1 82 ? 17.748 29.390 -68.280 1.00 66.62 82 HIS A C 1
ATOM 661 O O . HIS A 1 82 ? 18.810 28.826 -68.015 1.00 66.62 82 HIS A O 1
ATOM 667 N N . VAL A 1 83 ? 17.690 30.599 -68.845 1.00 68.06 83 VAL A N 1
ATOM 668 C CA . VAL A 1 83 ? 18.872 31.453 -68.980 1.00 68.06 83 VAL A CA 1
ATOM 669 C C . VAL A 1 83 ? 19.462 31.590 -67.582 1.00 68.06 83 VAL A C 1
ATOM 671 O O . VAL A 1 83 ? 18.732 31.906 -66.637 1.00 68.06 83 VAL A O 1
ATOM 674 N N . ARG A 1 84 ? 20.753 31.270 -67.434 1.00 58.47 84 ARG A N 1
ATOM 675 C CA . ARG A 1 84 ? 21.467 31.375 -66.161 1.00 58.47 84 ARG A CA 1
ATOM 676 C C . ARG A 1 84 ? 21.365 32.827 -65.705 1.00 58.47 84 ARG A C 1
ATOM 678 O O . ARG A 1 84 ? 22.069 33.682 -66.224 1.00 58.47 84 ARG A O 1
ATOM 685 N N . ARG A 1 85 ? 20.453 33.108 -64.774 1.00 61.78 85 ARG A N 1
ATOM 686 C CA . ARG A 1 85 ? 20.421 34.393 -64.082 1.00 61.78 85 ARG A CA 1
ATOM 687 C C . ARG A 1 85 ? 21.716 34.474 -63.290 1.00 61.78 85 ARG A C 1
ATOM 689 O O . ARG A 1 85 ? 22.019 33.554 -62.529 1.00 61.78 85 ARG A O 1
ATOM 696 N N . GLU A 1 86 ? 22.492 35.526 -63.506 1.00 64.31 86 GLU A N 1
ATOM 697 C CA . GLU A 1 86 ? 23.558 35.881 -62.580 1.00 64.31 86 GLU A CA 1
ATOM 698 C C . GLU A 1 86 ? 22.906 36.013 -61.209 1.00 64.31 86 GLU A C 1
ATOM 700 O O . GLU A 1 86 ? 21.974 36.794 -61.023 1.00 64.31 86 GLU A O 1
ATOM 705 N N . CYS A 1 87 ? 23.305 35.140 -60.285 1.00 46.12 87 CYS A N 1
ATOM 706 C CA . CYS A 1 87 ? 22.835 35.183 -58.915 1.00 46.12 87 CYS A CA 1
ATOM 707 C C . CYS A 1 87 ? 23.323 36.494 -58.298 1.00 46.12 87 CYS A C 1
ATOM 709 O O . CYS A 1 87 ? 24.397 36.541 -57.703 1.00 46.12 87 CYS A O 1
ATOM 711 N N . THR A 1 88 ? 22.539 37.561 -58.421 1.00 55.66 88 THR A N 1
ATOM 712 C CA . THR A 1 88 ? 22.622 38.669 -57.484 1.00 55.66 88 THR A CA 1
ATOM 713 C C . THR A 1 88 ? 22.112 38.114 -56.165 1.00 55.66 88 THR A C 1
ATOM 715 O O . THR A 1 88 ? 20.948 37.751 -56.007 1.00 55.66 88 THR A O 1
ATOM 718 N N . VAL A 1 89 ? 23.049 37.904 -55.245 1.00 47.91 89 VAL A N 1
ATOM 719 C CA . VAL A 1 89 ? 22.804 37.326 -53.927 1.00 47.91 89 VAL A CA 1
ATOM 720 C C . VAL A 1 89 ? 22.017 38.348 -53.104 1.00 47.91 89 VAL A C 1
ATOM 722 O O . VAL A 1 89 ? 22.569 39.033 -52.250 1.00 47.91 89 VAL A O 1
ATOM 725 N N . SER A 1 90 ? 20.716 38.495 -53.359 1.00 53.00 90 SER A N 1
ATOM 726 C CA . SER A 1 90 ? 19.815 39.128 -52.403 1.00 53.00 90 SER A CA 1
ATOM 727 C C . SER A 1 90 ? 19.548 38.101 -51.311 1.00 53.00 90 SER A C 1
ATOM 729 O O . SER A 1 90 ? 18.684 37.234 -51.438 1.00 53.00 90 SER A O 1
ATOM 731 N N . SER A 1 91 ? 20.396 38.174 -50.288 1.00 52.94 91 SER A N 1
ATOM 732 C CA . SER A 1 91 ? 20.362 37.414 -49.046 1.00 52.94 91 SER A CA 1
ATOM 733 C C . SER A 1 91 ? 18.937 37.127 -48.578 1.00 52.94 91 SER A C 1
ATOM 735 O O . SER A 1 91 ? 18.244 37.985 -48.037 1.00 52.94 91 SER A O 1
ATOM 737 N N . THR A 1 92 ? 18.508 35.888 -48.750 1.00 50.03 92 THR A N 1
ATOM 738 C CA . THR A 1 92 ? 17.579 35.252 -47.827 1.00 50.03 92 THR A CA 1
ATOM 739 C C . THR A 1 92 ? 18.069 33.823 -47.673 1.00 50.03 92 THR A C 1
ATOM 741 O O . THR A 1 92 ? 18.269 33.120 -48.657 1.00 50.03 92 THR A O 1
ATOM 744 N N . GLU A 1 93 ? 18.350 33.457 -46.424 1.00 51.25 93 GLU A N 1
ATOM 745 C CA . GLU A 1 93 ? 18.807 32.132 -45.988 1.00 51.25 93 GLU A CA 1
ATOM 746 C C . GLU A 1 93 ? 20.298 31.825 -46.237 1.00 51.25 93 GLU A C 1
ATOM 748 O O . GLU A 1 93 ? 20.706 30.945 -46.985 1.00 51.25 93 GLU A O 1
ATOM 753 N N . GLY A 1 94 ? 21.143 32.532 -45.482 1.00 51.50 94 GLY A N 1
ATOM 754 C CA . GLY A 1 94 ? 21.973 31.842 -44.490 1.00 51.50 94 GLY A CA 1
ATOM 755 C C . GLY A 1 94 ? 23.042 30.867 -44.985 1.00 51.50 94 GLY A C 1
ATOM 756 O O . GLY A 1 94 ? 23.266 29.857 -44.325 1.00 51.50 94 GLY A O 1
ATOM 757 N N . TRP A 1 95 ? 23.779 31.181 -46.050 1.00 43.53 95 TRP A N 1
ATOM 758 C CA . TRP A 1 95 ? 25.107 30.589 -46.245 1.00 43.53 95 TRP A CA 1
ATOM 759 C C . TRP A 1 95 ? 26.170 31.587 -45.786 1.00 43.53 95 TRP A C 1
ATOM 761 O O . TRP A 1 95 ? 26.651 32.420 -46.553 1.00 43.53 95 TRP A O 1
ATOM 771 N N . SER A 1 96 ? 26.530 31.532 -44.499 1.00 53.59 96 SER A N 1
ATOM 772 C CA . SER A 1 96 ? 27.708 32.248 -44.004 1.00 53.59 96 SER A CA 1
ATOM 773 C C . SER A 1 96 ? 28.938 31.621 -44.652 1.00 53.59 96 SER A C 1
ATOM 775 O O . SER A 1 96 ? 29.475 30.609 -44.196 1.00 53.59 96 SER A O 1
ATOM 777 N N . SER A 1 97 ? 29.371 32.213 -45.759 1.00 52.78 97 SER A N 1
ATOM 778 C CA . SER A 1 97 ? 30.701 31.983 -46.291 1.00 52.78 97 SER A CA 1
ATOM 779 C C . SER A 1 97 ? 31.662 32.591 -45.281 1.00 52.78 97 SER A C 1
ATOM 781 O O . SER A 1 97 ? 31.962 33.780 -45.337 1.00 52.78 97 SER A O 1
ATOM 783 N N . LYS A 1 98 ? 32.129 31.793 -44.317 1.00 52.75 98 LYS A N 1
ATOM 784 C CA . LYS A 1 98 ? 33.326 32.129 -43.545 1.00 52.75 98 LYS A CA 1
ATOM 785 C C . LYS A 1 98 ? 34.502 32.092 -44.516 1.00 52.75 98 LYS A C 1
ATOM 787 O O . LYS A 1 98 ? 35.250 31.118 -44.569 1.00 52.75 98 LYS A O 1
ATOM 792 N N . ALA A 1 99 ? 34.625 33.133 -45.333 1.00 53.78 99 ALA A N 1
ATOM 793 C CA . ALA A 1 99 ? 35.837 33.416 -46.066 1.00 53.78 99 ALA A CA 1
ATOM 794 C C . ALA A 1 99 ? 36.911 33.610 -44.998 1.00 53.78 99 ALA A C 1
ATOM 796 O O . ALA A 1 99 ? 36.927 34.619 -44.295 1.00 53.78 99 ALA A O 1
ATOM 797 N N . ARG A 1 100 ? 37.746 32.586 -44.792 1.00 55.34 100 ARG A N 1
ATOM 798 C CA . ARG A 1 100 ? 38.927 32.721 -43.946 1.00 55.34 100 ARG A CA 1
ATOM 799 C C . ARG A 1 100 ? 39.709 33.904 -44.499 1.00 55.34 100 ARG A C 1
ATOM 801 O O . ARG A 1 100 ? 40.090 33.891 -45.670 1.00 55.34 100 ARG A O 1
ATOM 808 N N . GLN A 1 101 ? 39.898 34.919 -43.666 1.00 58.03 101 GLN A N 1
ATOM 809 C CA . GLN A 1 101 ? 40.829 36.006 -43.921 1.00 58.03 101 GLN A CA 1
ATOM 810 C C . GLN A 1 101 ? 42.153 35.358 -44.332 1.00 58.03 101 GLN A C 1
ATOM 812 O O . GLN A 1 101 ? 42.722 34.563 -43.583 1.00 58.03 101 GLN A O 1
ATOM 817 N N . ARG A 1 102 ? 42.583 35.589 -45.574 1.00 54.62 102 ARG A N 1
ATOM 818 C CA . ARG A 1 102 ? 43.864 35.084 -46.057 1.00 54.62 102 ARG A CA 1
ATOM 819 C C . ARG A 1 102 ? 44.918 35.883 -45.295 1.00 54.62 102 ARG A C 1
ATOM 821 O O . ARG A 1 102 ? 45.071 37.069 -45.566 1.00 54.62 102 ARG A O 1
ATOM 828 N N . CYS A 1 103 ? 45.559 35.277 -44.297 1.00 48.69 103 CYS A N 1
ATOM 829 C CA . CYS A 1 103 ? 46.644 35.928 -43.572 1.00 48.69 103 CYS A CA 1
ATOM 830 C C . CYS A 1 103 ? 47.732 36.307 -44.579 1.00 48.69 103 CYS A C 1
ATOM 832 O O . CYS A 1 103 ? 48.366 35.438 -45.175 1.00 48.69 103 CYS A O 1
ATOM 834 N N . SER A 1 104 ? 47.922 37.607 -44.792 1.00 58.06 104 SER A N 1
ATOM 835 C CA . SER A 1 104 ? 49.063 38.168 -45.505 1.00 58.06 104 SER A CA 1
ATOM 836 C C . SER A 1 104 ? 50.258 38.214 -44.557 1.00 58.06 104 SER A C 1
ATOM 838 O O . SER A 1 104 ? 50.724 39.279 -44.169 1.00 58.06 104 SER A O 1
ATOM 840 N N . THR A 1 105 ? 50.726 37.049 -44.139 1.00 51.47 105 THR A N 1
ATOM 841 C CA . THR A 1 105 ? 52.007 36.905 -43.460 1.00 51.47 105 THR A CA 1
ATOM 842 C C . THR A 1 105 ? 52.621 35.609 -43.943 1.00 51.47 105 THR A C 1
ATOM 844 O O . THR A 1 105 ? 52.043 34.532 -43.829 1.00 51.47 105 THR A O 1
ATOM 847 N N . SER A 1 106 ? 53.788 35.755 -44.563 1.00 54.78 106 SER A N 1
ATOM 848 C CA . SER A 1 106 ? 54.671 34.669 -44.949 1.00 54.78 106 SER A CA 1
ATOM 849 C C . SER A 1 106 ? 54.963 33.804 -43.728 1.00 54.78 106 SER A C 1
ATOM 851 O O . SER A 1 106 ? 55.821 34.103 -42.904 1.00 54.78 106 SER A O 1
ATOM 853 N N . THR A 1 107 ? 54.216 32.725 -43.593 1.00 57.19 107 THR A N 1
ATOM 854 C CA . THR A 1 107 ? 54.615 31.570 -42.807 1.00 57.19 107 THR A CA 1
ATOM 855 C C . THR A 1 107 ? 54.092 30.396 -43.598 1.00 57.19 107 THR A C 1
ATOM 857 O O . THR A 1 107 ? 52.961 29.941 -43.431 1.00 57.19 107 THR A O 1
ATOM 860 N N . VAL A 1 108 ? 54.907 29.971 -44.565 1.00 58.72 108 VAL A N 1
ATOM 861 C CA . VAL A 1 108 ? 54.787 28.637 -45.146 1.00 58.72 108 VAL A CA 1
ATOM 862 C C . VAL A 1 108 ? 54.613 27.705 -43.946 1.00 58.72 108 VAL A C 1
ATOM 864 O O . VAL A 1 108 ? 55.431 27.804 -43.023 1.00 58.72 108 VAL A O 1
ATOM 867 N N . PRO A 1 109 ? 53.545 26.887 -43.859 1.00 55.44 109 PRO A N 1
ATOM 868 C CA . PRO A 1 109 ? 53.496 25.899 -42.798 1.00 55.44 109 PRO A CA 1
ATOM 869 C C . PRO A 1 109 ? 54.802 25.135 -42.930 1.00 55.44 109 PRO A C 1
ATOM 871 O O . PRO A 1 109 ? 55.117 24.693 -44.035 1.00 55.44 109 PRO A O 1
ATOM 874 N N . MET A 1 110 ? 55.597 25.099 -41.860 1.00 54.69 110 MET A N 1
ATOM 875 C CA . MET A 1 110 ? 56.815 24.304 -41.801 1.00 54.69 110 MET A CA 1
ATOM 876 C C . MET A 1 110 ? 56.418 22.904 -42.258 1.00 54.69 110 MET A C 1
ATOM 878 O O . MET A 1 110 ? 55.803 22.151 -41.502 1.00 54.69 110 MET A O 1
ATOM 882 N N . CYS A 1 111 ? 56.654 22.599 -43.537 1.00 53.78 111 CYS A N 1
ATOM 883 C CA . CYS A 1 111 ? 56.472 21.267 -44.067 1.00 53.78 111 CYS A CA 1
ATOM 884 C C . CYS A 1 111 ? 57.409 20.444 -43.211 1.00 53.78 111 CYS A C 1
ATOM 886 O O . CYS A 1 111 ? 58.606 20.724 -43.180 1.00 53.78 111 CYS A O 1
ATOM 888 N N . ASN A 1 112 ? 56.820 19.544 -42.425 1.00 56.59 112 ASN A N 1
ATOM 889 C CA . ASN A 1 112 ? 57.516 18.755 -41.428 1.00 56.59 112 ASN A CA 1
ATOM 890 C C . ASN A 1 112 ? 58.850 18.289 -42.044 1.00 56.59 112 ASN A C 1
ATOM 892 O O . ASN A 1 112 ? 58.792 17.605 -43.068 1.00 56.59 112 ASN A O 1
ATOM 896 N N . PRO A 1 113 ? 60.029 18.695 -41.536 1.00 55.59 113 PRO A N 1
ATOM 897 C CA . PRO A 1 113 ? 61.301 18.479 -42.239 1.00 55.59 113 PRO A CA 1
ATOM 898 C C . PRO A 1 113 ? 61.595 16.992 -42.506 1.00 55.59 113 PRO A C 1
ATOM 900 O O . PRO A 1 113 ? 62.355 16.650 -43.408 1.00 55.59 113 PRO A O 1
ATOM 903 N N . HIS A 1 114 ? 60.902 16.096 -41.800 1.00 54.88 114 HIS A N 1
ATOM 904 C CA . HIS A 1 114 ? 60.875 14.655 -42.043 1.00 54.88 114 HIS A CA 1
ATOM 905 C C . HIS A 1 114 ? 60.248 14.216 -43.379 1.00 54.88 114 HIS A C 1
ATOM 907 O O . HIS A 1 114 ? 60.451 13.078 -43.781 1.00 54.88 114 HIS A O 1
ATOM 913 N N . ALA A 1 115 ? 59.500 15.075 -44.075 1.00 57.34 115 ALA A N 1
ATOM 914 C CA . ALA A 1 115 ? 58.855 14.745 -45.349 1.00 57.34 115 ALA A CA 1
ATOM 915 C C . ALA A 1 115 ? 59.766 14.955 -46.573 1.00 57.34 115 ALA A C 1
ATOM 917 O O . ALA A 1 115 ? 59.423 14.504 -47.662 1.00 57.34 115 ALA A O 1
ATOM 918 N N . VAL A 1 116 ? 60.905 15.643 -46.413 1.00 61.66 116 VAL A N 1
ATOM 919 C CA . VAL A 1 116 ? 61.801 16.006 -47.530 1.00 61.66 116 VAL A CA 1
ATOM 920 C C . VAL A 1 116 ? 62.850 14.916 -47.813 1.00 61.66 116 VAL A C 1
ATOM 922 O O . VAL A 1 116 ? 63.328 14.820 -48.935 1.00 61.66 116 VAL A O 1
ATOM 925 N N . ASN A 1 117 ? 63.149 14.044 -46.839 1.00 63.44 117 ASN A N 1
ATOM 926 C CA . ASN A 1 117 ? 64.144 12.962 -46.943 1.00 63.44 117 ASN A CA 1
ATOM 927 C C . ASN A 1 117 ? 63.562 11.602 -46.516 1.00 63.44 117 ASN A C 1
ATOM 929 O O . ASN A 1 117 ? 64.140 10.902 -45.685 1.00 63.44 117 ASN A O 1
ATOM 933 N N . GLN A 1 118 ? 62.379 11.242 -47.018 1.00 67.31 118 GLN A N 1
ATOM 934 C CA . GLN A 1 118 ? 61.758 9.961 -46.687 1.00 67.31 118 GLN A CA 1
ATOM 935 C C . GLN A 1 118 ? 61.790 9.007 -47.878 1.00 67.31 118 GLN A C 1
ATOM 937 O O . GLN A 1 118 ? 61.212 9.300 -48.915 1.00 67.31 118 GLN A O 1
ATOM 942 N N . ASP A 1 119 ? 62.412 7.838 -47.713 1.00 80.31 119 ASP A N 1
ATOM 943 C CA . ASP A 1 119 ? 62.396 6.774 -48.720 1.00 80.31 119 ASP A CA 1
ATOM 944 C C . ASP A 1 119 ? 60.968 6.229 -48.889 1.00 80.31 119 ASP A C 1
ATOM 946 O O . ASP A 1 119 ? 60.535 5.325 -48.164 1.00 80.31 119 ASP A O 1
ATOM 950 N N . TRP A 1 120 ? 60.228 6.752 -49.869 1.00 81.38 120 TRP A N 1
ATOM 951 C CA . TRP A 1 120 ? 58.856 6.322 -50.163 1.00 81.38 120 TRP A CA 1
ATOM 952 C C . TRP A 1 120 ? 58.754 4.810 -50.413 1.00 81.38 120 TRP A C 1
ATOM 954 O O . TRP A 1 120 ? 57.759 4.203 -50.046 1.00 81.38 120 TRP A O 1
ATOM 964 N N . GLY A 1 121 ? 59.794 4.168 -50.958 1.00 84.06 121 GLY A N 1
ATOM 965 C CA . GLY A 1 121 ? 59.815 2.717 -51.182 1.00 84.06 121 GLY A CA 1
ATOM 966 C C . GLY A 1 121 ? 59.782 1.887 -49.893 1.00 84.06 121 GLY A C 1
ATOM 967 O O . GLY A 1 121 ? 58.990 0.952 -49.791 1.00 84.06 121 GLY A O 1
ATOM 968 N N . LYS A 1 122 ? 60.593 2.251 -48.887 1.00 85.56 122 LYS A N 1
ATOM 969 C CA . LYS A 1 122 ? 60.613 1.567 -47.579 1.00 85.56 122 LYS A CA 1
ATOM 970 C C . LYS A 1 122 ? 59.308 1.803 -46.826 1.00 85.56 122 LYS A C 1
ATOM 972 O O . LYS A 1 122 ? 58.705 0.860 -46.326 1.00 85.56 122 LYS A O 1
ATOM 977 N N . ARG A 1 123 ? 58.825 3.047 -46.850 1.00 83.69 123 ARG A N 1
ATOM 978 C CA . ARG A 1 123 ? 57.546 3.428 -46.250 1.00 83.69 123 ARG A CA 1
ATOM 979 C C . ARG A 1 123 ? 56.369 2.683 -46.880 1.00 83.69 123 ARG A C 1
ATOM 981 O O . ARG A 1 123 ? 55.537 2.156 -46.157 1.00 83.69 123 ARG A O 1
ATOM 988 N N . ASN A 1 124 ? 56.325 2.570 -48.206 1.00 88.88 124 ASN A N 1
ATOM 989 C CA . ASN A 1 124 ? 55.273 1.826 -48.897 1.00 88.88 124 ASN A CA 1
ATOM 990 C C . ASN A 1 124 ? 55.315 0.331 -48.553 1.00 88.88 124 ASN A C 1
ATOM 992 O O . ASN A 1 124 ? 54.263 -0.284 -48.428 1.00 88.88 124 ASN A O 1
ATOM 996 N N . LEU A 1 125 ? 56.503 -0.263 -48.386 1.00 89.75 125 LEU A N 1
ATOM 997 C CA . LEU A 1 125 ? 56.640 -1.669 -47.992 1.00 89.75 125 LEU A CA 1
ATOM 998 C C . LEU A 1 125 ? 56.155 -1.908 -46.553 1.00 89.75 125 LEU A C 1
ATOM 1000 O O . LEU A 1 125 ? 55.453 -2.885 -46.294 1.00 89.75 125 LEU A O 1
ATOM 1004 N N . GLU A 1 126 ? 56.472 -0.993 -45.635 1.00 88.06 126 GLU A N 1
ATOM 1005 C CA . GLU A 1 126 ? 55.953 -1.005 -44.264 1.00 88.06 126 GLU A CA 1
ATOM 1006 C C . GLU A 1 126 ? 54.432 -0.797 -44.231 1.00 88.06 126 GLU A C 1
ATOM 1008 O O . GLU A 1 126 ? 53.724 -1.530 -43.543 1.00 88.06 126 GLU A O 1
ATOM 1013 N N . GLU A 1 127 ? 53.910 0.148 -45.018 1.00 88.12 127 GLU A N 1
ATOM 1014 C CA . GLU A 1 127 ? 52.473 0.398 -45.151 1.00 88.12 127 GLU A CA 1
ATOM 1015 C C . GLU A 1 127 ? 51.752 -0.824 -45.744 1.00 88.12 127 GLU A C 1
ATOM 1017 O O . GLU A 1 127 ? 50.721 -1.237 -45.217 1.00 88.12 127 GLU A O 1
ATOM 1022 N N . LEU A 1 128 ? 52.320 -1.482 -46.762 1.00 89.50 128 LEU A N 1
ATOM 1023 C CA . LEU A 1 128 ? 51.800 -2.735 -47.324 1.00 89.50 128 LEU A CA 1
ATOM 1024 C C . LEU A 1 128 ? 51.797 -3.882 -46.309 1.00 89.50 128 LEU A C 1
ATOM 1026 O O . LEU A 1 128 ? 50.826 -4.634 -46.260 1.00 89.50 128 LEU A O 1
ATOM 1030 N N . GLY A 1 129 ? 52.832 -3.996 -45.472 1.00 90.38 129 GLY A N 1
ATOM 1031 C CA . GLY A 1 129 ? 52.873 -4.973 -44.381 1.00 90.38 129 GLY A CA 1
ATOM 1032 C C . GLY A 1 129 ? 51.839 -4.702 -43.279 1.00 90.38 129 GLY A C 1
ATOM 1033 O O . GLY A 1 129 ? 51.367 -5.634 -42.627 1.00 90.38 129 GLY A O 1
ATOM 1034 N N . GLN A 1 130 ? 51.450 -3.438 -43.086 1.00 89.06 130 GLN A N 1
ATOM 1035 C CA . GLN A 1 130 ? 50.438 -3.019 -42.110 1.00 89.06 130 GLN A CA 1
ATOM 1036 C C . GLN A 1 130 ? 49.002 -3.066 -42.656 1.00 89.06 130 GLN A C 1
ATOM 1038 O O . GLN A 1 130 ? 48.045 -3.092 -41.871 1.00 89.06 130 GLN A O 1
ATOM 1043 N N . ILE A 1 131 ? 48.821 -3.093 -43.981 1.00 89.81 131 ILE A N 1
ATOM 1044 C CA . ILE A 1 131 ? 47.501 -3.200 -44.607 1.00 89.81 131 ILE A CA 1
ATOM 1045 C C . ILE A 1 131 ? 46.924 -4.593 -44.336 1.00 89.81 131 ILE A C 1
ATOM 1047 O O . ILE A 1 131 ? 47.340 -5.605 -44.896 1.00 89.81 131 ILE A O 1
ATOM 1051 N N . LYS A 1 132 ? 45.891 -4.640 -43.492 1.00 89.69 132 LYS A N 1
ATOM 1052 C CA . LYS A 1 132 ? 45.088 -5.849 -43.294 1.00 89.69 132 LYS A CA 1
ATOM 1053 C C . LYS A 1 132 ? 44.094 -6.006 -44.448 1.00 89.69 132 LYS A C 1
ATOM 1055 O O . LYS A 1 132 ? 43.420 -5.028 -44.794 1.00 89.69 132 LYS A O 1
ATOM 1060 N N . PRO A 1 133 ? 43.950 -7.211 -45.031 1.00 87.88 133 PRO A N 1
ATOM 1061 C CA . PRO A 1 133 ? 42.957 -7.441 -46.066 1.00 87.88 133 PRO A CA 1
ATOM 1062 C C . PRO A 1 133 ? 41.554 -7.212 -45.505 1.00 87.88 133 PRO A C 1
ATOM 1064 O O . PRO A 1 133 ? 41.259 -7.505 -44.345 1.00 87.88 133 PRO A O 1
ATOM 1067 N N . LYS A 1 134 ? 40.664 -6.691 -46.349 1.00 86.62 134 LYS A N 1
ATOM 1068 C CA . LYS A 1 134 ? 39.264 -6.516 -45.976 1.00 86.62 134 LYS A CA 1
ATOM 1069 C C . LYS A 1 134 ? 38.600 -7.882 -45.844 1.00 86.62 134 LYS A C 1
ATOM 1071 O O . LYS A 1 134 ? 38.574 -8.647 -46.806 1.00 86.62 134 LYS A O 1
ATOM 1076 N N . GLU A 1 135 ? 38.002 -8.144 -44.689 1.00 87.50 135 GLU A N 1
ATOM 1077 C CA . GLU A 1 135 ? 37.233 -9.367 -44.478 1.00 87.50 135 GLU A CA 1
ATOM 1078 C C . GLU A 1 135 ? 36.072 -9.467 -45.489 1.00 87.50 135 GLU A C 1
ATOM 1080 O O . GLU A 1 135 ? 35.331 -8.489 -45.696 1.00 87.50 135 GLU A O 1
ATOM 1085 N N . PRO A 1 136 ? 35.896 -10.625 -46.153 1.00 84.62 136 PRO A N 1
ATOM 1086 C CA . PRO A 1 136 ? 34.822 -10.810 -47.113 1.00 84.62 136 PRO A CA 1
ATOM 1087 C C . PRO A 1 136 ? 33.463 -10.780 -46.405 1.00 84.62 136 PRO A C 1
ATOM 1089 O O . PRO A 1 136 ? 33.217 -11.474 -45.423 1.00 84.62 136 PRO A O 1
ATOM 1092 N N . SER A 1 137 ? 32.534 -9.978 -46.927 1.00 82.50 137 SER A N 1
ATOM 1093 C CA . SER A 1 137 ? 31.168 -9.936 -46.401 1.00 82.50 137 SER A CA 1
ATOM 1094 C C . SER A 1 137 ? 30.382 -11.169 -46.850 1.00 82.50 137 SER A C 1
ATOM 1096 O O . SER A 1 137 ? 30.226 -11.358 -48.058 1.00 82.50 137 SER A O 1
ATOM 1098 N N . MET A 1 138 ? 29.790 -11.916 -45.917 1.00 85.06 138 MET A N 1
ATOM 1099 C CA . MET A 1 138 ? 28.814 -12.963 -46.241 1.00 85.06 138 MET A CA 1
ATOM 1100 C C . MET A 1 138 ? 27.606 -12.364 -46.989 1.00 85.06 138 MET A C 1
ATOM 1102 O O . MET A 1 138 ? 26.908 -11.483 -46.471 1.00 85.06 138 MET A O 1
ATOM 1106 N N . ARG A 1 139 ? 27.365 -12.820 -48.221 1.00 85.50 139 ARG A N 1
ATOM 1107 C CA . ARG A 1 139 ? 26.247 -12.409 -49.089 1.00 85.50 139 ARG A CA 1
ATOM 1108 C C . ARG A 1 139 ? 25.573 -13.631 -49.680 1.00 85.50 139 ARG A C 1
ATOM 1110 O O . ARG A 1 139 ? 26.227 -14.641 -49.918 1.00 85.50 139 ARG A O 1
ATOM 1117 N N . ASN A 1 140 ? 24.279 -13.511 -49.948 1.00 84.56 140 ASN A N 1
ATOM 1118 C CA . ASN A 1 140 ? 23.556 -14.538 -50.683 1.00 84.56 140 ASN A CA 1
ATOM 1119 C C . ASN A 1 140 ? 23.873 -14.463 -52.188 1.00 84.56 140 ASN A C 1
ATOM 1121 O O . ASN A 1 140 ? 24.162 -13.397 -52.737 1.00 84.56 140 ASN A O 1
ATOM 1125 N N . VAL A 1 141 ? 23.821 -15.611 -52.862 1.00 87.56 141 VAL A N 1
ATOM 1126 C CA . VAL A 1 141 ? 23.922 -15.696 -54.323 1.00 87.56 141 VAL A CA 1
ATOM 1127 C C . VAL A 1 141 ? 22.511 -15.865 -54.869 1.00 87.56 141 VAL A C 1
ATOM 1129 O O . VAL A 1 141 ? 21.832 -16.833 -54.547 1.00 87.56 141 VAL A O 1
ATOM 1132 N N . VAL A 1 142 ? 22.051 -14.895 -55.659 1.00 85.25 142 VAL A N 1
ATOM 1133 C CA . VAL A 1 142 ? 20.662 -14.832 -56.152 1.00 85.25 142 VAL A CA 1
ATOM 1134 C C . VAL A 1 142 ? 20.515 -15.488 -57.527 1.00 85.25 142 VAL A C 1
ATOM 1136 O O . VAL A 1 142 ? 19.437 -15.948 -57.883 1.00 85.25 142 VAL A O 1
ATOM 1139 N N . SER A 1 143 ? 21.587 -15.536 -58.322 1.00 87.31 143 SER A N 1
ATOM 1140 C CA . SER A 1 143 ? 21.558 -16.074 -59.689 1.00 87.31 143 SER A CA 1
ATOM 1141 C C . SER A 1 143 ? 22.548 -17.217 -59.868 1.00 87.31 143 SER A C 1
ATOM 1143 O O . SER A 1 143 ? 23.651 -17.164 -59.328 1.00 87.31 143 SER A O 1
ATOM 1145 N N . ARG A 1 144 ? 22.198 -18.183 -60.729 1.00 83.81 144 ARG A N 1
ATOM 1146 C CA . ARG A 1 144 ? 23.069 -19.281 -61.197 1.00 83.81 144 ARG A CA 1
ATOM 1147 C C . ARG A 1 144 ? 24.406 -18.814 -61.791 1.00 83.81 144 ARG A C 1
ATOM 1149 O O . ARG A 1 144 ? 25.342 -19.594 -61.862 1.00 83.81 144 ARG A O 1
ATOM 1156 N N . TYR A 1 145 ? 24.489 -17.545 -62.198 1.00 87.75 145 TYR A N 1
ATOM 1157 C CA . TYR A 1 145 ? 25.698 -16.902 -62.726 1.00 87.75 145 TYR A CA 1
ATOM 1158 C C . TYR A 1 145 ? 26.502 -16.134 -61.659 1.00 87.7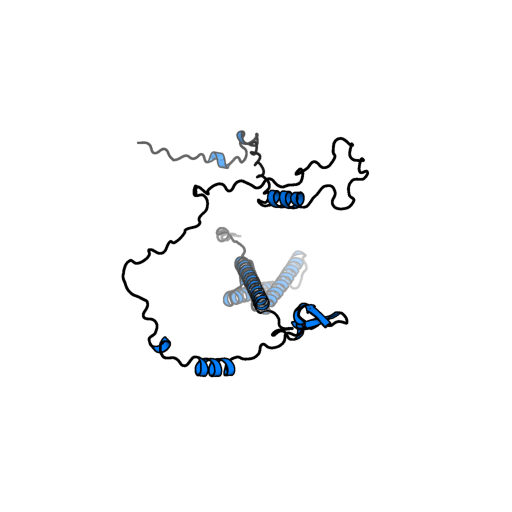5 145 TYR A C 1
ATOM 1160 O O . TYR A 1 145 ? 27.350 -15.317 -62.000 1.00 87.75 145 TYR A O 1
ATOM 1168 N N . GLY A 1 146 ? 26.218 -16.332 -60.366 1.00 84.25 146 GLY A N 1
ATOM 1169 C CA . GLY A 1 146 ? 27.003 -15.734 -59.280 1.00 84.25 146 GLY A CA 1
ATOM 1170 C C . GLY A 1 146 ? 26.629 -14.292 -58.918 1.00 84.25 146 GLY A C 1
ATOM 1171 O O 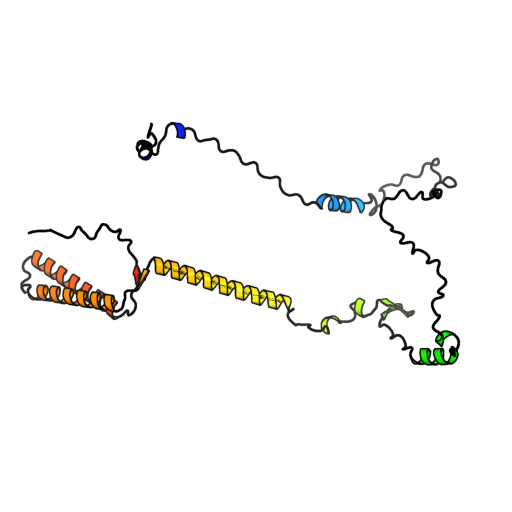. GLY A 1 146 ? 27.424 -13.588 -58.298 1.00 84.25 146 GLY A O 1
ATOM 1172 N N . ARG A 1 147 ? 25.423 -13.815 -59.271 1.00 87.12 147 ARG A N 1
ATOM 1173 C CA . ARG A 1 147 ? 24.973 -12.470 -58.864 1.00 87.12 147 ARG A CA 1
ATOM 1174 C C . ARG A 1 147 ? 24.822 -12.405 -57.341 1.00 87.12 147 ARG A C 1
ATOM 1176 O O . ARG A 1 147 ? 23.948 -13.066 -56.780 1.00 87.12 147 ARG A O 1
ATOM 1183 N N . LEU A 1 148 ? 25.640 -11.570 -56.704 1.00 87.06 148 LEU A N 1
ATOM 1184 C CA . LEU A 1 148 ? 25.583 -11.287 -55.271 1.00 87.06 148 LEU A CA 1
ATOM 1185 C C . LEU A 1 148 ? 24.334 -10.460 -54.942 1.00 87.06 148 LEU A C 1
ATOM 1187 O O . LEU A 1 148 ? 24.085 -9.430 -55.571 1.00 87.06 148 LEU A O 1
ATOM 1191 N N . GLY A 1 149 ? 23.566 -10.908 -53.957 1.00 82.38 149 GLY A N 1
ATOM 1192 C CA . GLY A 1 149 ? 22.443 -10.168 -53.399 1.00 82.38 149 GLY A CA 1
ATOM 1193 C C . GLY A 1 149 ? 22.821 -9.405 -52.130 1.00 82.38 149 GLY A C 1
ATOM 1194 O O . GLY A 1 149 ? 23.947 -8.922 -51.960 1.00 82.38 149 GLY A O 1
ATOM 1195 N N . GLU A 1 150 ? 21.840 -9.256 -51.247 1.00 84.12 150 GLU A N 1
ATOM 1196 C CA . GLU A 1 150 ? 21.985 -8.562 -49.974 1.00 84.12 150 GLU A CA 1
ATOM 1197 C C . GLU A 1 150 ? 22.953 -9.272 -49.011 1.00 84.12 150 GLU A C 1
ATOM 1199 O O . GLU A 1 150 ? 23.270 -10.460 -49.121 1.00 84.12 150 GLU A O 1
ATOM 1204 N N . LYS A 1 151 ? 23.454 -8.521 -48.024 1.00 84.81 151 LYS A N 1
ATOM 1205 C CA . LYS A 1 151 ? 24.278 -9.091 -46.950 1.00 84.81 151 LYS A CA 1
ATOM 1206 C C . LYS A 1 151 ? 23.437 -10.077 -46.138 1.00 84.81 151 LYS A C 1
ATOM 1208 O O . LYS A 1 151 ? 22.335 -9.734 -45.713 1.00 84.81 151 LYS A O 1
ATOM 1213 N N . MET A 1 152 ? 23.993 -11.254 -45.848 1.00 81.88 152 MET A N 1
ATOM 1214 C CA . MET A 1 152 ? 23.317 -12.308 -45.078 1.00 81.88 152 MET A CA 1
ATOM 1215 C C . MET A 1 152 ? 22.616 -11.830 -43.786 1.00 81.88 152 MET A C 1
ATOM 1217 O O . MET A 1 152 ? 21.448 -12.181 -43.622 1.00 81.88 152 MET A O 1
ATOM 1221 N N . PRO A 1 153 ? 23.213 -10.983 -42.915 1.00 79.19 153 PRO A N 1
ATOM 1222 C CA . PRO A 1 153 ? 22.538 -10.514 -41.694 1.00 79.19 153 PRO A CA 1
ATOM 1223 C C . PRO A 1 153 ? 21.312 -9.617 -41.937 1.00 79.19 153 PRO A C 1
ATOM 1225 O O . PRO A 1 153 ? 20.487 -9.467 -41.043 1.00 79.19 153 PRO A O 1
ATOM 1228 N N . LEU A 1 154 ? 21.180 -9.008 -43.120 1.00 78.25 154 LEU A N 1
ATOM 1229 C CA . LEU A 1 154 ? 20.006 -8.206 -43.487 1.00 78.25 154 LEU A CA 1
ATOM 1230 C C . LEU A 1 154 ? 18.920 -9.047 -44.164 1.00 78.25 154 LEU A C 1
ATOM 1232 O O . LEU A 1 154 ? 17.742 -8.765 -43.995 1.00 78.25 154 LEU A O 1
ATOM 1236 N N . SER A 1 155 ? 19.320 -10.103 -44.875 1.00 79.06 155 SER A N 1
ATOM 1237 C CA . SER A 1 155 ? 18.423 -10.945 -45.678 1.00 79.06 155 SER A CA 1
ATOM 1238 C C . SER A 1 155 ? 17.442 -11.816 -44.875 1.00 79.06 155 SER A C 1
ATOM 1240 O O . SER A 1 155 ? 16.664 -12.555 -45.468 1.00 79.06 155 SER A O 1
ATOM 1242 N N . GLY A 1 156 ? 17.507 -11.801 -43.537 1.00 77.38 156 GLY A N 1
ATOM 1243 C CA . GLY A 1 156 ? 16.679 -12.646 -42.664 1.00 77.38 156 GLY A CA 1
ATOM 1244 C C . GLY A 1 156 ? 17.035 -14.141 -42.679 1.00 77.38 156 GLY A C 1
ATOM 1245 O O . GLY A 1 156 ? 16.476 -14.900 -41.896 1.00 77.38 156 GLY A O 1
ATOM 1246 N N . LEU A 1 157 ? 17.988 -14.562 -43.520 1.00 80.88 157 LEU A N 1
ATOM 1247 C CA . LEU A 1 157 ? 18.444 -15.953 -43.633 1.00 80.88 157 LEU A CA 1
ATOM 1248 C C . LEU A 1 157 ? 19.238 -16.426 -42.401 1.00 80.88 157 LEU A C 1
ATOM 1250 O O . LEU A 1 157 ? 19.273 -17.615 -42.104 1.00 80.88 157 LEU A O 1
ATOM 1254 N N . MET A 1 158 ? 19.878 -15.502 -41.676 1.00 81.31 158 MET A N 1
ATOM 1255 C CA . MET A 1 158 ? 20.589 -15.795 -40.430 1.00 81.31 158 MET A CA 1
ATOM 1256 C C . MET A 1 158 ? 19.785 -15.333 -39.216 1.00 81.31 158 MET A C 1
ATOM 1258 O O . MET A 1 158 ? 19.349 -14.186 -39.146 1.00 81.31 158 MET A O 1
ATOM 1262 N N . SER A 1 159 ? 19.686 -16.193 -38.205 1.00 79.69 159 SER A N 1
ATOM 1263 C CA . SER A 1 159 ? 19.069 -15.861 -36.919 1.00 79.69 159 SER A CA 1
ATOM 1264 C C . SER A 1 159 ? 20.048 -15.121 -35.991 1.00 79.69 159 SER A C 1
ATOM 1266 O O . SER A 1 159 ? 20.463 -15.639 -34.956 1.00 79.69 159 SER A O 1
ATOM 1268 N N . HIS A 1 160 ? 20.433 -13.887 -36.329 1.00 80.31 160 HIS A N 1
ATOM 1269 C CA . HIS A 1 160 ? 21.369 -13.101 -35.503 1.00 80.31 160 HIS A CA 1
ATOM 1270 C C . HIS A 1 160 ? 20.746 -12.536 -34.220 1.00 80.31 160 HIS A C 1
ATOM 1272 O O . HIS A 1 160 ? 21.468 -12.191 -33.287 1.00 80.31 160 HIS A O 1
ATOM 1278 N N . TYR A 1 161 ? 19.415 -12.445 -34.143 1.00 81.12 161 TYR A N 1
ATOM 1279 C CA . TYR A 1 161 ? 18.720 -11.912 -32.967 1.00 81.12 161 TYR A CA 1
ATOM 1280 C C . TYR A 1 161 ? 18.730 -12.862 -31.762 1.00 81.12 161 TYR A C 1
ATOM 1282 O O . TYR A 1 161 ? 18.684 -12.383 -30.631 1.00 81.12 161 TYR A O 1
ATOM 1290 N N . VAL A 1 162 ? 18.837 -14.176 -31.991 1.00 87.38 162 VAL A N 1
ATOM 1291 C CA . VAL A 1 162 ? 18.893 -15.196 -30.925 1.00 87.38 162 VAL A CA 1
ATOM 1292 C C . VAL A 1 162 ? 20.226 -15.145 -30.178 1.00 87.38 162 VAL A C 1
ATOM 1294 O O . VAL A 1 162 ? 20.266 -15.299 -28.964 1.00 87.38 162 VAL A O 1
ATOM 1297 N N . TRP A 1 163 ? 21.318 -14.841 -30.882 1.00 86.31 163 TRP A N 1
ATOM 1298 C CA . TRP A 1 163 ? 22.651 -14.696 -30.286 1.00 86.31 163 TRP A CA 1
ATOM 1299 C C . TRP A 1 163 ? 22.934 -13.282 -29.765 1.00 86.31 163 TRP A C 1
ATOM 1301 O O . TRP A 1 163 ? 24.068 -12.950 -29.411 1.00 86.31 163 TRP A O 1
ATOM 1311 N N . LYS A 1 164 ? 21.917 -12.414 -29.719 1.00 89.06 164 LYS A N 1
ATOM 1312 C CA . LYS A 1 164 ? 22.068 -11.072 -29.163 1.00 89.06 164 LYS A CA 1
ATOM 1313 C C . LYS A 1 164 ? 22.316 -11.169 -27.656 1.00 89.06 164 LYS A C 1
ATOM 1315 O O . LYS A 1 164 ? 21.612 -11.874 -26.939 1.00 89.06 164 LYS A O 1
ATOM 1320 N N . LYS A 1 165 ? 23.276 -10.390 -27.152 1.00 90.75 165 LYS A N 1
ATOM 1321 C CA . LYS A 1 165 ? 23.496 -10.248 -25.704 1.00 90.75 165 LYS A CA 1
ATOM 1322 C C . LYS A 1 165 ? 22.205 -9.788 -25.015 1.00 90.75 165 LYS A C 1
ATOM 1324 O O . LYS A 1 165 ? 21.599 -8.805 -25.449 1.00 90.75 165 LYS A O 1
ATOM 1329 N N . GLY A 1 166 ? 21.806 -10.488 -23.956 1.00 87.75 166 GLY A N 1
ATOM 1330 C CA . GLY A 1 166 ? 20.564 -10.221 -23.226 1.00 87.75 166 GLY A CA 1
ATOM 1331 C C . GLY A 1 166 ? 19.299 -10.744 -23.913 1.00 87.75 166 GLY A C 1
ATOM 1332 O O . GLY A 1 166 ? 18.201 -10.300 -23.583 1.00 87.75 166 GLY A O 1
ATOM 1333 N N . TYR A 1 167 ? 19.417 -11.657 -24.884 1.00 91.75 167 TYR A N 1
ATOM 1334 C CA . TYR A 1 167 ? 18.259 -12.400 -25.377 1.00 91.75 167 TYR A CA 1
ATOM 1335 C C . TYR A 1 167 ? 17.629 -13.202 -24.227 1.00 91.75 167 TYR A C 1
ATOM 1337 O O . TYR A 1 167 ? 18.328 -13.886 -23.486 1.00 91.75 167 TYR A O 1
ATOM 1345 N N . GLY A 1 168 ? 16.315 -13.070 -24.044 1.00 91.00 168 GLY A N 1
ATOM 1346 C CA . GLY A 1 168 ? 15.586 -13.665 -22.917 1.00 91.00 168 GLY A CA 1
ATOM 1347 C C . GLY A 1 168 ? 15.677 -12.886 -21.597 1.00 91.00 168 GLY A C 1
ATOM 1348 O O . GLY A 1 168 ? 14.875 -13.128 -20.697 1.00 91.00 168 GLY A O 1
ATOM 1349 N N . GLU A 1 169 ? 16.577 -11.907 -21.472 1.00 94.81 169 GLU A N 1
ATOM 1350 C CA . GLU A 1 169 ? 16.653 -11.071 -20.274 1.00 94.81 169 GLU A CA 1
ATOM 1351 C C . GLU A 1 169 ? 15.593 -9.966 -20.288 1.00 94.81 169 GLU A C 1
ATOM 1353 O O . GLU A 1 169 ? 15.334 -9.311 -21.299 1.00 94.81 169 GLU A O 1
ATOM 1358 N N . CYS A 1 170 ? 15.007 -9.699 -19.119 1.00 93.06 170 CYS A N 1
ATOM 1359 C CA . CYS A 1 170 ? 14.078 -8.589 -18.952 1.00 93.06 170 CYS A CA 1
ATOM 1360 C C . CYS A 1 170 ? 14.838 -7.248 -19.005 1.00 93.06 170 CYS A C 1
ATOM 1362 O O . CYS A 1 170 ? 15.692 -7.009 -18.142 1.00 93.06 170 CYS A O 1
ATOM 1364 N N . PRO A 1 171 ? 14.514 -6.335 -19.943 1.00 95.19 171 PRO A N 1
ATOM 1365 C CA . PRO A 1 171 ? 15.187 -5.049 -20.054 1.00 95.19 171 PRO A CA 1
ATOM 1366 C C . PRO A 1 171 ? 15.181 -4.242 -18.751 1.00 95.19 171 PRO A C 1
ATOM 1368 O O . PRO A 1 171 ? 14.167 -4.139 -18.056 1.00 95.19 171 PRO A O 1
ATOM 1371 N N . LYS A 1 172 ? 16.308 -3.578 -18.460 1.00 95.06 172 LYS A N 1
ATOM 1372 C CA . LYS A 1 172 ? 16.508 -2.807 -17.218 1.00 95.06 172 LYS A CA 1
ATOM 1373 C C . LYS A 1 172 ? 15.409 -1.771 -16.961 1.00 95.06 172 LYS A C 1
ATOM 1375 O O . LYS A 1 172 ? 15.035 -1.553 -15.812 1.00 95.06 172 LYS A O 1
ATOM 1380 N N . TYR A 1 173 ? 14.877 -1.137 -18.007 1.00 95.19 173 TYR A N 1
ATOM 1381 C CA . TYR A 1 173 ? 13.815 -0.140 -17.856 1.00 95.19 173 TYR A CA 1
ATOM 1382 C C . TYR A 1 173 ? 12.510 -0.762 -17.334 1.00 95.19 173 TYR A C 1
ATOM 1384 O O . TYR A 1 173 ? 11.885 -0.189 -16.448 1.00 95.19 173 TYR A O 1
ATOM 1392 N N . ILE A 1 174 ? 12.143 -1.967 -17.786 1.00 96.31 174 ILE A N 1
ATOM 1393 C CA . ILE A 1 174 ? 10.950 -2.681 -17.302 1.00 96.31 174 ILE A CA 1
ATOM 1394 C C . ILE A 1 174 ? 11.108 -3.017 -15.819 1.00 96.31 174 ILE A C 1
ATOM 1396 O O . ILE A 1 174 ? 10.184 -2.826 -15.030 1.00 96.31 174 ILE A O 1
ATOM 1400 N N . GLN A 1 175 ? 12.299 -3.467 -15.416 1.00 96.44 175 GLN A N 1
ATOM 1401 C CA . GLN A 1 175 ? 12.591 -3.754 -14.011 1.00 96.44 175 GLN A CA 1
ATOM 1402 C C . GLN A 1 175 ? 12.447 -2.504 -13.129 1.00 96.44 175 GLN A C 1
ATOM 1404 O O . GLN A 1 175 ? 11.896 -2.590 -12.033 1.00 96.44 175 GLN A O 1
ATOM 1409 N N . ARG A 1 176 ? 12.897 -1.336 -13.611 1.00 97.00 176 ARG A N 1
ATOM 1410 C CA . ARG A 1 176 ? 12.727 -0.050 -12.911 1.00 97.00 176 ARG A CA 1
ATOM 1411 C C . ARG A 1 176 ? 11.250 0.294 -12.722 1.00 97.00 176 ARG A C 1
ATOM 1413 O O . ARG A 1 176 ? 10.852 0.589 -11.599 1.00 97.00 176 ARG A O 1
ATOM 1420 N N . TYR A 1 177 ? 10.440 0.176 -13.774 1.00 97.19 177 TYR A N 1
ATOM 1421 C CA . TYR A 1 177 ? 8.999 0.433 -13.687 1.00 97.19 177 TYR A CA 1
ATOM 1422 C C . TYR A 1 177 ? 8.290 -0.504 -12.707 1.00 97.19 177 TYR A C 1
ATOM 1424 O O . TYR A 1 177 ? 7.494 -0.041 -11.893 1.00 97.19 177 TYR A O 1
ATOM 1432 N N . LYS A 1 178 ? 8.615 -1.804 -12.717 1.00 97.19 178 LYS A N 1
ATOM 1433 C CA . LYS A 1 178 ? 8.049 -2.764 -11.754 1.00 97.19 178 LYS A CA 1
ATOM 1434 C C . LYS A 1 178 ? 8.369 -2.374 -10.311 1.00 97.19 178 LYS A C 1
ATOM 1436 O O . LYS A 1 178 ? 7.468 -2.329 -9.479 1.00 97.19 178 LYS A O 1
ATOM 1441 N N . LYS A 1 179 ? 9.631 -2.037 -10.022 1.00 97.12 179 LYS A N 1
ATOM 1442 C CA . LYS A 1 179 ? 10.052 -1.592 -8.682 1.00 97.12 179 LYS A CA 1
ATOM 1443 C C . LYS A 1 179 ? 9.322 -0.321 -8.250 1.00 97.12 179 LYS A C 1
ATOM 1445 O O . LYS A 1 179 ? 8.828 -0.258 -7.129 1.00 97.12 179 LYS A O 1
ATOM 1450 N N . GLN A 1 180 ? 9.214 0.661 -9.145 1.00 97.00 180 GLN A N 1
ATOM 1451 C CA . GLN A 1 180 ? 8.511 1.912 -8.869 1.00 97.00 180 GLN A CA 1
ATOM 1452 C C . GLN A 1 180 ? 7.022 1.681 -8.586 1.00 97.00 180 GLN A C 1
ATOM 1454 O O . GLN A 1 180 ? 6.497 2.232 -7.624 1.00 97.00 180 GLN A O 1
ATOM 1459 N N . SER A 1 181 ? 6.358 0.834 -9.375 1.00 97.19 181 SER A N 1
ATOM 1460 C CA . SER A 1 181 ? 4.946 0.493 -9.183 1.00 97.19 181 SER A CA 1
ATOM 1461 C C . SER A 1 181 ? 4.697 -0.187 -7.833 1.00 97.19 181 SER A C 1
ATOM 1463 O O . SER A 1 181 ? 3.782 0.202 -7.110 1.00 97.19 181 SER A O 1
ATOM 1465 N N . ILE A 1 182 ? 5.555 -1.138 -7.445 1.00 97.75 182 ILE A N 1
ATOM 1466 C CA . ILE A 1 182 ? 5.470 -1.807 -6.139 1.00 97.75 182 ILE A CA 1
ATOM 1467 C C . ILE A 1 182 ? 5.656 -0.799 -4.999 1.00 97.75 182 ILE A C 1
ATOM 1469 O O . ILE A 1 182 ? 4.857 -0.782 -4.065 1.00 97.75 182 ILE A O 1
ATOM 1473 N N . ALA A 1 183 ? 6.665 0.071 -5.089 1.00 97.38 183 ALA A N 1
ATOM 1474 C CA . ALA A 1 183 ? 6.924 1.087 -4.071 1.00 97.38 183 ALA A CA 1
ATOM 1475 C C . ALA A 1 183 ? 5.755 2.079 -3.933 1.00 97.38 183 ALA A C 1
ATOM 1477 O O . ALA A 1 183 ? 5.320 2.376 -2.822 1.00 97.38 183 ALA A O 1
ATOM 1478 N N . GLN A 1 184 ? 5.193 2.542 -5.055 1.00 96.56 184 GLN A N 1
ATOM 1479 C CA . GLN A 1 184 ? 4.014 3.414 -5.062 1.00 96.56 184 GLN A CA 1
ATOM 1480 C C . GLN A 1 184 ? 2.799 2.732 -4.429 1.00 96.56 184 GLN A C 1
ATOM 1482 O O . GLN A 1 184 ? 2.093 3.345 -3.628 1.00 96.56 184 GLN A O 1
ATOM 1487 N N . HIS A 1 185 ? 2.572 1.457 -4.747 1.00 97.31 185 HIS A N 1
ATOM 1488 C CA . HIS A 1 185 ? 1.474 0.690 -4.172 1.00 97.31 185 HIS A CA 1
ATOM 1489 C C . HIS A 1 185 ? 1.629 0.518 -2.656 1.00 97.31 185 HIS A C 1
ATOM 1491 O O . HIS A 1 185 ? 0.688 0.774 -1.908 1.00 97.31 185 HIS A O 1
ATOM 1497 N N . GLN A 1 186 ? 2.826 0.156 -2.188 1.00 97.44 186 GLN A N 1
ATOM 1498 C CA . GLN A 1 186 ? 3.121 0.030 -0.759 1.00 97.44 186 GLN A CA 1
ATOM 1499 C C . GLN A 1 186 ? 2.933 1.357 -0.019 1.00 97.44 186 GLN A C 1
ATOM 1501 O O . GLN A 1 186 ? 2.299 1.379 1.035 1.00 97.44 186 GLN A O 1
ATOM 1506 N N . HIS A 1 187 ? 3.411 2.464 -0.593 1.00 96.75 187 HIS A N 1
ATOM 1507 C CA . HIS A 1 187 ? 3.224 3.796 -0.024 1.00 96.75 187 HIS A CA 1
ATOM 1508 C C . HIS A 1 187 ? 1.737 4.174 0.066 1.00 96.75 187 HIS A C 1
ATOM 1510 O O . HIS A 1 187 ? 1.269 4.619 1.111 1.00 96.75 187 HIS A O 1
ATOM 1516 N N . SER A 1 188 ? 0.966 3.939 -1.001 1.00 96.81 188 SER A N 1
ATOM 1517 C CA . SER A 1 188 ? -0.481 4.189 -1.020 1.00 96.81 188 SER A CA 1
ATOM 1518 C C . SER A 1 188 ? -1.225 3.358 0.031 1.00 96.81 188 SER A C 1
ATOM 1520 O O . SER A 1 188 ? -2.060 3.885 0.768 1.00 96.81 188 SER A O 1
ATOM 1522 N N . LEU A 1 189 ? -0.887 2.072 0.163 1.00 97.31 189 LEU A N 1
ATOM 1523 C CA . LEU A 1 189 ? -1.463 1.204 1.188 1.00 97.31 189 LEU A CA 1
ATOM 1524 C C . LEU A 1 189 ? -1.109 1.661 2.606 1.00 97.31 189 LEU A C 1
ATOM 1526 O O . LEU A 1 189 ? -1.971 1.623 3.484 1.00 97.31 189 LEU A O 1
ATOM 1530 N N . ALA A 1 190 ? 0.135 2.082 2.839 1.00 97.00 190 ALA A N 1
ATOM 1531 C CA . ALA A 1 190 ? 0.572 2.594 4.133 1.00 97.00 190 ALA A CA 1
ATOM 1532 C C . ALA A 1 190 ? -0.181 3.878 4.504 1.00 97.00 190 ALA A C 1
ATOM 1534 O O . ALA A 1 190 ? -0.736 3.952 5.599 1.00 97.00 190 ALA A O 1
ATOM 1535 N N . ALA A 1 191 ? -0.294 4.827 3.570 1.00 96.44 191 ALA A N 1
ATOM 1536 C CA . ALA A 1 191 ? -1.060 6.056 3.759 1.00 96.44 191 ALA A CA 1
ATOM 1537 C C . ALA A 1 191 ? -2.539 5.766 4.064 1.00 96.44 191 ALA A C 1
ATOM 1539 O O . ALA A 1 191 ? -3.097 6.322 5.005 1.00 96.44 191 ALA A O 1
ATOM 1540 N N . ARG A 1 192 ? -3.162 4.823 3.341 1.00 95.12 192 ARG A N 1
ATOM 1541 C CA . ARG A 1 192 ? -4.554 4.421 3.600 1.00 95.12 192 ARG A CA 1
ATOM 1542 C C . ARG A 1 192 ? -4.729 3.812 4.990 1.00 95.12 192 ARG A C 1
ATOM 1544 O O . ARG A 1 192 ? -5.703 4.115 5.670 1.00 95.12 192 ARG A O 1
ATOM 1551 N N . LYS A 1 193 ? -3.798 2.954 5.420 1.00 94.56 193 LYS A N 1
ATOM 1552 C CA . LYS A 1 193 ? -3.820 2.356 6.764 1.00 94.56 193 LYS A CA 1
ATOM 1553 C C . LYS A 1 193 ? -3.605 3.403 7.856 1.00 94.56 193 LYS A C 1
ATOM 1555 O O . LYS A 1 193 ? -4.254 3.309 8.891 1.00 94.56 193 LYS A O 1
ATOM 1560 N N . ALA A 1 194 ? -2.716 4.371 7.640 1.00 93.50 194 ALA A N 1
ATOM 1561 C CA . ALA A 1 194 ? -2.491 5.473 8.571 1.00 93.50 194 ALA A CA 1
ATOM 1562 C C . ALA A 1 194 ? -3.755 6.331 8.715 1.00 93.50 194 ALA A C 1
ATOM 1564 O O . ALA A 1 194 ? -4.270 6.450 9.820 1.00 93.50 194 ALA A O 1
ATOM 1565 N N . ALA A 1 195 ? -4.338 6.776 7.598 1.00 92.50 195 ALA A N 1
ATOM 1566 C CA . ALA A 1 195 ? -5.587 7.535 7.594 1.00 92.50 195 ALA A CA 1
ATOM 1567 C C . ALA A 1 195 ? -6.743 6.764 8.256 1.00 92.50 195 ALA A C 1
ATOM 1569 O O . ALA A 1 195 ? -7.531 7.332 9.005 1.00 92.50 195 ALA A O 1
ATOM 1570 N N . GLN A 1 196 ? -6.830 5.447 8.034 1.00 90.62 196 GLN A N 1
ATOM 1571 C CA . GLN A 1 196 ? -7.826 4.610 8.701 1.00 90.62 196 GLN A CA 1
ATOM 1572 C C . GLN A 1 196 ? -7.594 4.537 10.216 1.00 90.62 196 GLN A C 1
ATOM 1574 O O . GLN A 1 196 ? -8.552 4.618 10.979 1.00 90.62 196 GLN A O 1
ATOM 1579 N N . LYS A 1 197 ? -6.343 4.393 10.668 1.00 86.56 197 LYS A N 1
ATOM 1580 C CA . LYS A 1 197 ? -6.009 4.402 12.099 1.00 86.56 197 LYS A CA 1
ATOM 1581 C C . LYS A 1 197 ? -6.309 5.751 12.744 1.00 86.56 197 LYS A C 1
ATOM 1583 O O . LYS A 1 197 ? -6.838 5.763 13.846 1.00 86.56 197 LYS A O 1
ATOM 1588 N N . GLU A 1 198 ? -6.008 6.854 12.068 1.00 86.88 198 GLU A N 1
ATOM 1589 C CA . GLU A 1 198 ? -6.325 8.206 12.539 1.00 86.88 198 GLU A CA 1
ATOM 1590 C C . GLU A 1 198 ? -7.837 8.416 12.642 1.00 86.88 198 GLU A C 1
ATOM 1592 O O . GLU A 1 198 ? -8.323 8.850 13.683 1.00 86.88 198 GLU A O 1
ATOM 1597 N N . ALA A 1 199 ? -8.600 8.020 11.619 1.00 84.88 199 ALA A N 1
ATOM 1598 C CA . ALA A 1 199 ? -10.060 8.082 11.647 1.00 84.88 199 ALA A CA 1
ATOM 1599 C C . ALA A 1 199 ? -10.657 7.228 12.780 1.00 84.88 199 ALA A C 1
ATOM 1601 O O . ALA A 1 199 ? -11.570 7.671 13.477 1.00 84.88 199 ALA A O 1
ATOM 1602 N N . LEU A 1 200 ? -10.121 6.023 13.001 1.00 84.75 200 LEU A N 1
ATOM 1603 C CA . LEU A 1 200 ? -10.530 5.171 14.118 1.00 84.75 200 LEU A CA 1
ATOM 1604 C C . LEU A 1 200 ? -10.122 5.773 15.471 1.00 84.75 200 LEU A C 1
ATOM 1606 O O . LEU A 1 200 ? -10.934 5.767 16.385 1.00 84.75 200 LEU A O 1
ATOM 1610 N N . GLY A 1 201 ? -8.925 6.345 15.611 1.00 82.06 201 GLY A N 1
ATOM 1611 C CA . GLY A 1 201 ? -8.485 7.006 16.848 1.00 82.06 201 GLY A CA 1
ATOM 1612 C C . GLY A 1 201 ? -9.236 8.309 17.158 1.00 82.06 201 GLY A C 1
ATOM 1613 O O . GLY A 1 201 ? -9.368 8.698 18.319 1.00 82.06 201 GLY A O 1
ATOM 1614 N N . ALA A 1 202 ? -9.771 8.977 16.132 1.00 81.25 202 ALA A N 1
ATOM 1615 C CA . ALA A 1 202 ? -10.659 10.120 16.305 1.00 81.25 202 ALA A CA 1
ATOM 1616 C C . ALA A 1 202 ? -12.025 9.695 16.868 1.00 81.25 202 ALA A C 1
ATOM 1618 O O . ALA A 1 202 ? -12.573 10.386 17.722 1.00 81.25 202 ALA A O 1
ATOM 1619 N N . GLN A 1 203 ? -12.559 8.552 16.424 1.00 83.25 203 GLN A N 1
ATOM 1620 C CA . GLN A 1 203 ? -13.881 8.063 16.834 1.00 83.25 203 GLN A CA 1
ATOM 1621 C C . GLN A 1 203 ? -13.862 7.198 18.095 1.00 83.25 203 GLN A C 1
ATOM 1623 O O . GLN A 1 203 ? -14.869 7.120 18.794 1.00 83.25 203 GLN A O 1
ATOM 1628 N N . TYR A 1 204 ? -12.749 6.530 18.379 1.00 86.88 204 TYR A N 1
ATOM 1629 C CA . TYR A 1 204 ? -12.658 5.520 19.418 1.00 86.88 204 TYR A CA 1
ATOM 1630 C C . TYR A 1 204 ? -11.454 5.759 20.333 1.00 86.88 204 TYR A C 1
ATOM 1632 O O . TYR A 1 204 ? -10.370 6.126 19.887 1.00 86.88 204 TYR A O 1
ATOM 1640 N N . GLN A 1 205 ? -11.644 5.523 21.627 1.00 87.75 205 GLN A N 1
ATOM 1641 C CA . GLN A 1 205 ? -10.646 5.661 22.678 1.00 87.75 205 GLN A CA 1
ATOM 1642 C C . GLN A 1 205 ? -10.456 4.324 23.387 1.00 87.75 205 GLN A C 1
ATOM 1644 O O . GLN A 1 205 ? -11.423 3.677 23.786 1.00 87.75 205 GLN A O 1
ATOM 1649 N N . CYS A 1 206 ? -9.206 3.902 23.552 1.00 89.56 206 CYS A N 1
ATOM 1650 C CA . CYS A 1 206 ? -8.892 2.759 24.399 1.00 89.56 206 CYS A CA 1
ATOM 1651 C C . CYS A 1 206 ? -8.964 3.180 25.869 1.00 89.56 206 CYS A C 1
ATOM 1653 O O . CYS A 1 206 ? -8.389 4.206 26.230 1.00 89.56 206 CYS A O 1
ATOM 1655 N N . ILE A 1 207 ? -9.620 2.376 26.703 1.00 91.00 207 ILE A N 1
ATOM 1656 C CA . ILE A 1 207 ? -9.640 2.585 28.156 1.00 91.00 207 ILE A CA 1
ATOM 1657 C C . ILE A 1 207 ? -8.243 2.291 28.715 1.00 91.00 207 ILE A C 1
ATOM 1659 O O . ILE A 1 207 ? -7.614 1.293 28.341 1.00 91.00 207 ILE A O 1
ATOM 1663 N N . SER A 1 208 ? -7.747 3.146 29.609 1.00 93.69 208 SER A N 1
ATOM 1664 C CA . SER A 1 208 ? -6.485 2.888 30.304 1.00 93.69 208 SER A CA 1
ATOM 1665 C C . SER A 1 208 ? -6.610 1.702 31.279 1.00 93.69 208 SER A C 1
ATOM 1667 O O . SER A 1 208 ? -7.704 1.384 31.750 1.00 93.69 208 SER A O 1
ATOM 1669 N N . PRO A 1 209 ? -5.509 1.018 31.643 1.00 94.25 209 PRO A N 1
ATOM 1670 C CA . PRO A 1 209 ? -5.573 -0.099 32.589 1.00 94.25 209 PRO A CA 1
ATOM 1671 C C . PRO A 1 209 ? -6.163 0.287 33.953 1.00 94.25 209 PRO A C 1
ATOM 1673 O O . PRO A 1 209 ? -6.851 -0.526 34.565 1.00 94.25 209 PRO A O 1
ATOM 1676 N N . HIS A 1 210 ? -5.913 1.521 34.395 1.00 94.31 210 HIS A N 1
ATOM 1677 C CA . HIS A 1 210 ? -6.429 2.063 35.649 1.00 94.31 210 HIS A CA 1
ATOM 1678 C C . HIS A 1 210 ? -7.939 2.309 35.580 1.00 94.31 210 HIS A C 1
ATOM 1680 O O . HIS A 1 210 ? -8.680 1.787 36.405 1.00 94.31 210 HIS A O 1
ATOM 1686 N N . GLU A 1 211 ? -8.417 3.020 34.554 1.00 93.38 211 GLU A N 1
ATOM 1687 C CA . GLU A 1 211 ? -9.858 3.222 34.336 1.00 93.38 211 GLU A CA 1
ATOM 1688 C C . GLU A 1 211 ? -10.590 1.880 34.187 1.00 93.38 211 GLU A C 1
ATOM 1690 O O . GLU A 1 211 ? -11.692 1.709 34.697 1.00 93.38 211 GLU A O 1
ATOM 1695 N N . ARG A 1 212 ? -9.960 0.883 33.548 1.00 94.56 212 ARG A N 1
ATOM 1696 C CA . ARG A 1 212 ? -10.511 -0.476 33.456 1.00 94.56 212 ARG A CA 1
ATOM 1697 C C . ARG A 1 212 ? -10.690 -1.117 34.832 1.00 94.56 212 ARG A C 1
ATOM 1699 O O . ARG A 1 212 ? -11.707 -1.771 35.049 1.00 94.56 212 ARG A O 1
ATOM 1706 N N . GLN A 1 213 ? -9.713 -0.979 35.729 1.00 95.12 213 GLN A N 1
ATOM 1707 C CA . GLN A 1 213 ? -9.826 -1.491 37.099 1.00 95.12 213 GLN A CA 1
ATOM 1708 C C . GLN A 1 213 ? -10.942 -0.774 37.855 1.00 95.12 213 GLN A C 1
ATOM 1710 O O . GLN A 1 213 ? -11.799 -1.446 38.411 1.00 95.12 213 GLN A O 1
ATOM 1715 N N . GLN A 1 214 ? -11.013 0.555 37.756 1.00 96.06 214 GLN A N 1
ATOM 1716 C CA . GLN A 1 214 ? -12.086 1.337 38.374 1.00 96.06 214 GLN A CA 1
ATOM 1717 C C . GLN A 1 214 ? -13.477 0.903 37.896 1.00 96.06 214 GLN A C 1
ATOM 1719 O O . GLN A 1 214 ? -14.368 0.687 38.709 1.00 96.06 214 GLN A O 1
ATOM 1724 N N . VAL A 1 215 ? -13.668 0.718 36.585 1.00 95.06 215 VAL A N 1
ATOM 1725 C CA . VAL A 1 215 ? -14.937 0.214 36.032 1.00 95.06 215 VAL A CA 1
ATOM 1726 C C . VAL A 1 215 ? -15.264 -1.171 36.590 1.00 95.06 215 VAL A C 1
ATOM 1728 O O . VAL A 1 215 ? -16.401 -1.431 36.970 1.00 95.06 215 VAL A O 1
ATOM 1731 N N . LEU A 1 216 ? -14.276 -2.062 36.660 1.00 96.31 216 LEU A N 1
ATOM 1732 C CA . LEU A 1 216 ? -14.461 -3.420 37.159 1.00 96.31 216 LEU A CA 1
ATOM 1733 C C . LEU A 1 216 ? -14.812 -3.440 38.654 1.00 96.31 216 LEU A C 1
ATOM 1735 O O . LEU A 1 216 ? -15.695 -4.198 39.054 1.00 96.31 216 LEU A O 1
ATOM 1739 N N . ASP A 1 217 ? -14.161 -2.606 39.459 1.00 97.38 217 ASP A N 1
ATOM 1740 C CA . ASP A 1 217 ? -14.426 -2.484 40.892 1.00 97.38 217 ASP A CA 1
ATOM 1741 C C . ASP A 1 217 ? -15.817 -1.888 41.143 1.00 97.38 217 ASP A C 1
ATOM 1743 O O . ASP A 1 217 ? -16.579 -2.436 41.938 1.00 97.38 217 A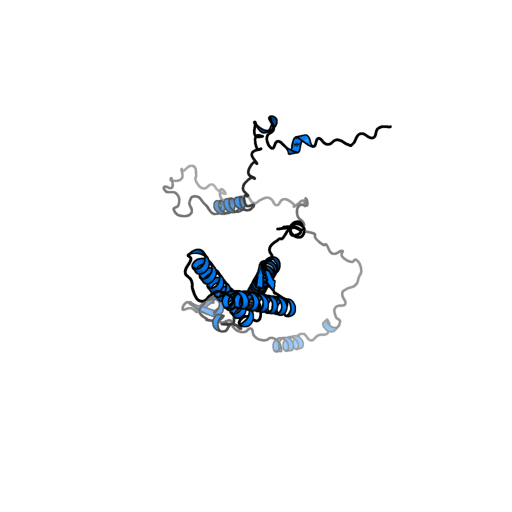SP A O 1
ATOM 1747 N N . ASN A 1 218 ? -16.206 -0.862 40.378 1.00 97.62 218 ASN A N 1
ATOM 1748 C CA . ASN A 1 218 ? -17.552 -0.288 40.431 1.00 97.62 218 ASN A CA 1
ATOM 1749 C C . ASN A 1 218 ? -18.629 -1.324 40.071 1.00 97.62 218 ASN A C 1
ATOM 1751 O O . ASN A 1 218 ? -19.640 -1.429 40.761 1.00 97.62 218 ASN A O 1
ATOM 1755 N N . LEU A 1 219 ? -18.413 -2.124 39.020 1.00 97.44 219 LEU A N 1
ATOM 1756 C CA . LEU A 1 219 ? -19.349 -3.184 38.627 1.00 97.44 219 LEU A CA 1
ATOM 1757 C C . LEU A 1 219 ? -19.481 -4.268 39.701 1.00 97.44 219 LEU A C 1
ATOM 1759 O O . LEU A 1 219 ? -20.586 -4.738 39.960 1.00 97.44 219 LEU A O 1
ATOM 1763 N N . LYS A 1 220 ? -18.373 -4.661 40.339 1.00 97.62 220 LYS A N 1
ATOM 1764 C CA . LYS A 1 220 ? -18.403 -5.620 41.452 1.00 97.62 220 LYS A CA 1
ATOM 1765 C C . LYS A 1 220 ? -19.157 -5.067 42.654 1.00 97.62 220 LYS A C 1
ATOM 1767 O O . LYS A 1 220 ? -20.004 -5.770 43.188 1.00 97.62 220 LYS A O 1
ATOM 1772 N N . HIS A 1 221 ? -18.901 -3.813 43.022 1.00 98.19 221 HIS A N 1
ATOM 1773 C CA . HIS A 1 221 ? -19.608 -3.147 44.112 1.00 98.19 221 HIS A CA 1
ATOM 1774 C C . HIS A 1 221 ? -21.119 -3.107 43.852 1.00 98.19 221 HIS A C 1
ATOM 1776 O O . HIS A 1 221 ? -21.904 -3.548 44.683 1.00 98.19 221 HIS A O 1
ATOM 1782 N N . LEU A 1 222 ? -21.531 -2.668 42.657 1.00 97.75 222 LEU A N 1
ATOM 1783 C CA . LEU A 1 222 ? -22.940 -2.636 42.249 1.00 97.75 222 LEU A CA 1
ATOM 1784 C C . LEU A 1 222 ? -23.585 -4.027 42.269 1.00 97.75 222 LEU A C 1
ATOM 1786 O O . LEU A 1 222 ? -24.732 -4.177 42.700 1.00 97.75 222 LEU A O 1
ATOM 1790 N N . ARG A 1 223 ? -22.855 -5.055 41.821 1.00 97.88 223 ARG A N 1
ATOM 1791 C CA . ARG A 1 223 ? -23.311 -6.447 41.882 1.00 97.88 223 ARG A CA 1
ATOM 1792 C C . ARG A 1 223 ? -23.537 -6.881 43.327 1.00 97.88 223 ARG A C 1
ATOM 1794 O O . ARG A 1 223 ? -24.587 -7.445 43.621 1.00 97.88 223 ARG A O 1
ATOM 1801 N N . ASP A 1 224 ? -22.577 -6.624 44.209 1.00 97.75 224 ASP A N 1
ATOM 1802 C CA . ASP A 1 224 ? -22.635 -7.042 45.609 1.00 97.75 224 ASP A CA 1
ATOM 1803 C C . ASP A 1 224 ? -23.746 -6.296 46.373 1.00 97.75 224 ASP A C 1
ATOM 1805 O O . ASP A 1 224 ? -24.501 -6.928 47.113 1.00 97.75 224 ASP A O 1
ATOM 1809 N N . ASP A 1 225 ? -23.958 -5.004 46.099 1.00 97.25 225 ASP A N 1
ATOM 1810 C CA . ASP A 1 225 ? -25.091 -4.227 46.627 1.00 97.25 225 ASP A CA 1
ATOM 1811 C C . ASP A 1 225 ? -26.445 -4.786 46.164 1.00 97.25 225 ASP A C 1
ATOM 1813 O O . ASP A 1 225 ? -27.402 -4.889 46.937 1.00 97.25 225 ASP A O 1
ATOM 1817 N N . THR A 1 226 ? -26.545 -5.143 44.880 1.00 97.06 226 THR A N 1
ATOM 1818 C CA . THR A 1 226 ? -27.772 -5.705 44.295 1.00 97.06 226 THR A CA 1
ATOM 1819 C C . THR A 1 226 ? -28.044 -7.099 44.855 1.00 97.06 226 THR A C 1
ATOM 1821 O O . THR A 1 226 ? -29.182 -7.417 45.195 1.00 97.06 226 THR A O 1
ATOM 1824 N N . MET A 1 227 ? -26.994 -7.903 45.031 1.00 97.25 227 MET A N 1
ATOM 1825 C CA . MET A 1 227 ? -27.066 -9.212 45.671 1.00 97.25 227 MET A CA 1
ATOM 1826 C C . MET A 1 227 ? -27.517 -9.080 47.126 1.00 97.25 227 MET A C 1
ATOM 1828 O O . MET A 1 227 ? -28.405 -9.806 47.557 1.00 97.25 227 MET A O 1
ATOM 1832 N N . HIS A 1 228 ? -26.977 -8.119 47.876 1.00 96.94 228 HIS A N 1
ATOM 1833 C CA . HIS A 1 228 ? -27.409 -7.857 49.245 1.00 96.94 228 HIS A CA 1
ATOM 1834 C C . HIS A 1 228 ? -28.912 -7.541 49.312 1.00 96.94 228 HIS A C 1
ATOM 1836 O O . HIS A 1 228 ? -29.629 -8.133 50.115 1.00 96.94 228 HIS A O 1
ATOM 1842 N N . LYS A 1 229 ? -29.425 -6.682 48.419 1.00 94.81 229 LYS A N 1
ATOM 1843 C CA . LYS A 1 229 ? -30.871 -6.398 48.320 1.00 94.81 229 LYS A CA 1
ATOM 1844 C C . LYS A 1 229 ? -31.689 -7.644 47.980 1.00 94.81 229 LYS A C 1
ATOM 1846 O O . LYS A 1 229 ? -32.735 -7.859 48.585 1.00 94.81 229 LYS A O 1
ATOM 1851 N N . PHE A 1 230 ? -31.203 -8.466 47.052 1.00 94.94 230 PHE A N 1
ATOM 1852 C CA . PHE A 1 230 ? -31.845 -9.725 46.680 1.00 94.94 230 PHE A CA 1
ATOM 1853 C C . PHE A 1 230 ? -31.931 -10.698 47.863 1.00 94.94 230 PHE A C 1
ATOM 1855 O O . PHE A 1 230 ? -32.973 -11.307 48.084 1.00 94.94 230 PHE A O 1
ATOM 1862 N N . LEU A 1 231 ? -30.875 -10.794 48.673 1.00 92.69 231 LEU A N 1
ATOM 1863 C CA . LEU A 1 231 ? -30.839 -11.654 49.860 1.00 92.69 231 LEU A CA 1
ATOM 1864 C C . LEU A 1 231 ? -31.728 -11.150 51.005 1.00 92.69 231 LEU A C 1
ATOM 1866 O O . LEU A 1 231 ? -32.241 -11.960 51.774 1.00 92.69 231 LEU A O 1
ATOM 1870 N N . LEU A 1 232 ? -31.928 -9.834 51.123 1.00 93.00 232 LEU A N 1
ATOM 1871 C CA . LEU A 1 232 ? -32.861 -9.250 52.094 1.00 93.00 232 LEU A CA 1
ATOM 1872 C C . LEU A 1 232 ? -34.333 -9.487 51.731 1.00 93.00 232 LEU A C 1
ATOM 1874 O O . LEU A 1 232 ? -35.217 -9.274 52.565 1.00 93.00 232 LEU A O 1
ATOM 1878 N N . GLN A 1 233 ? -34.619 -9.894 50.494 1.00 89.00 233 GLN A N 1
ATOM 1879 C CA . GLN A 1 233 ? -35.983 -10.103 50.050 1.00 89.00 233 GLN A CA 1
ATOM 1880 C C . GLN A 1 233 ? -36.623 -11.295 50.774 1.00 89.00 233 GLN A C 1
ATOM 1882 O O . GLN A 1 233 ? -36.021 -12.351 50.961 1.00 89.00 233 GLN A O 1
ATOM 1887 N N . THR A 1 234 ? -37.880 -11.133 51.190 1.00 87.00 234 THR A N 1
ATOM 1888 C CA . THR A 1 234 ? -38.617 -12.197 51.881 1.00 87.00 234 THR A CA 1
ATOM 1889 C C . THR A 1 234 ? -38.802 -13.411 50.976 1.00 87.00 234 THR A C 1
ATOM 1891 O O . THR A 1 234 ? -39.230 -13.252 49.834 1.00 87.00 234 THR A O 1
ATOM 1894 N N . PHE A 1 235 ? -38.588 -14.616 51.516 1.00 83.12 235 PHE A N 1
ATOM 1895 C CA . PHE A 1 235 ? -38.766 -15.883 50.791 1.00 83.12 235 PHE A CA 1
ATOM 1896 C C . PHE A 1 235 ? -40.170 -16.042 50.179 1.00 83.12 235 PHE A C 1
ATOM 1898 O O . PHE A 1 235 ? -40.319 -16.569 49.081 1.00 83.12 235 PHE A O 1
ATOM 1905 N N . ALA A 1 236 ? -41.203 -15.550 50.870 1.00 86.38 236 ALA A N 1
ATOM 1906 C CA . ALA A 1 236 ? -42.573 -15.562 50.374 1.00 86.38 236 ALA A CA 1
ATOM 1907 C C . ALA A 1 236 ? -42.803 -14.432 49.348 1.00 86.38 236 ALA A C 1
ATOM 1909 O O . ALA A 1 236 ? -42.743 -13.237 49.671 1.00 86.38 236 ALA A O 1
ATOM 1910 N N . LEU A 1 237 ? -43.073 -14.822 48.100 1.00 86.25 237 LEU A N 1
ATOM 1911 C CA . LEU A 1 237 ? -43.355 -13.933 46.967 1.00 86.25 237 LEU A CA 1
ATOM 1912 C C . LEU A 1 237 ? -44.868 -13.818 46.714 1.00 86.25 237 LEU A C 1
ATOM 1914 O O . LEU A 1 237 ? -45.345 -14.010 45.600 1.00 86.25 237 LEU A O 1
ATOM 1918 N N . ASP A 1 238 ? -45.629 -13.493 47.759 1.00 90.06 238 ASP A N 1
ATOM 1919 C CA . ASP A 1 238 ? -47.102 -13.562 47.737 1.00 90.06 238 ASP A CA 1
ATOM 1920 C C . ASP A 1 238 ? -47.771 -12.444 46.917 1.00 90.06 238 ASP A C 1
ATOM 1922 O O . ASP A 1 238 ? -48.950 -12.525 46.578 1.00 90.06 238 ASP A O 1
ATOM 1926 N N . ASN A 1 239 ? -47.031 -11.375 46.604 1.00 92.50 239 ASN A N 1
ATOM 1927 C CA . ASN A 1 239 ? -47.534 -10.207 45.882 1.00 92.50 239 ASN A CA 1
ATOM 1928 C C . ASN A 1 239 ? -46.843 -10.075 44.515 1.00 92.50 239 ASN A C 1
ATOM 1930 O O . ASN A 1 239 ? -45.628 -10.248 44.407 1.00 92.50 239 ASN A O 1
ATOM 1934 N N . GLN A 1 240 ? -47.602 -9.680 43.487 1.00 92.25 240 GLN A N 1
ATOM 1935 C CA . GLN A 1 240 ? -47.086 -9.388 42.147 1.00 92.25 240 GLN A CA 1
ATOM 1936 C C . GLN A 1 240 ? -45.942 -8.370 42.165 1.00 92.25 240 GLN A C 1
ATOM 1938 O O . GLN A 1 240 ? -45.012 -8.504 41.376 1.00 92.25 240 GLN A O 1
ATOM 1943 N N . THR A 1 241 ? -45.977 -7.375 43.056 1.00 91.12 241 THR A N 1
ATOM 1944 C CA . THR A 1 241 ? -44.881 -6.400 43.184 1.00 91.12 241 THR A CA 1
ATOM 1945 C C . THR A 1 241 ? -43.590 -7.079 43.633 1.00 91.12 241 THR A C 1
ATOM 1947 O O . THR A 1 241 ? -42.578 -6.954 42.958 1.00 91.12 241 THR A O 1
ATOM 1950 N N . LYS A 1 242 ? -43.649 -7.913 44.682 1.00 90.88 242 LYS A N 1
ATOM 1951 C CA . LYS A 1 242 ? -42.483 -8.667 45.169 1.00 90.88 242 LYS A CA 1
ATOM 1952 C C . LYS A 1 242 ? -41.915 -9.595 44.091 1.00 90.88 242 LYS A C 1
ATOM 1954 O O . LYS A 1 242 ? -40.701 -9.704 43.958 1.00 90.88 242 LYS A O 1
ATOM 1959 N N . LEU A 1 243 ? -42.781 -10.247 43.313 1.00 92.56 243 LEU A N 1
ATOM 1960 C CA . LEU A 1 243 ? -42.363 -11.090 42.190 1.00 92.56 243 LEU A CA 1
ATOM 1961 C C . LEU A 1 243 ? -41.680 -10.275 41.080 1.00 92.56 243 LEU A C 1
ATOM 1963 O O . LEU A 1 243 ? -40.685 -10.710 40.513 1.00 92.56 243 LEU A O 1
ATOM 1967 N N . ARG A 1 244 ? -42.205 -9.091 40.751 1.00 93.62 244 ARG A N 1
ATOM 1968 C CA . ARG A 1 244 ? -41.576 -8.205 39.762 1.00 93.62 244 ARG A CA 1
ATOM 1969 C C . ARG A 1 244 ? -40.212 -7.731 40.247 1.00 93.62 244 ARG A C 1
ATOM 1971 O O . ARG A 1 244 ? -39.256 -7.808 39.485 1.00 93.62 244 ARG A O 1
ATOM 1978 N N . ASP A 1 245 ? -40.117 -7.313 41.504 1.00 92.94 245 ASP A N 1
ATOM 1979 C CA . ASP A 1 245 ? -38.869 -6.836 42.096 1.00 92.94 245 ASP A CA 1
ATOM 1980 C C . ASP A 1 245 ? -37.801 -7.938 42.122 1.00 92.94 245 ASP A C 1
ATOM 1982 O O . ASP A 1 245 ? -36.652 -7.677 41.768 1.00 92.94 245 ASP A O 1
ATOM 1986 N N . SER A 1 246 ? -38.172 -9.190 42.434 1.00 92.00 246 SER A N 1
ATOM 1987 C CA . SER A 1 246 ? -37.216 -10.308 42.406 1.00 92.00 246 SER A CA 1
ATOM 1988 C C . SER A 1 246 ? -36.705 -10.597 40.996 1.00 92.00 246 SER A C 1
ATOM 1990 O O . SER A 1 246 ? -35.507 -10.806 40.811 1.00 92.00 246 SER A O 1
ATOM 1992 N N . VAL A 1 247 ? -37.586 -10.560 39.991 1.00 94.94 247 VAL A N 1
ATOM 1993 C CA . VAL A 1 247 ? -37.199 -10.718 38.583 1.00 94.94 247 VAL A CA 1
ATOM 1994 C C . VAL A 1 247 ? -36.289 -9.570 38.142 1.00 94.94 247 VAL A C 1
ATOM 1996 O O . VAL A 1 247 ? -35.280 -9.816 37.486 1.00 94.94 247 VAL A O 1
ATOM 1999 N N . LEU A 1 248 ? -36.592 -8.326 38.523 1.00 96.12 248 LEU A N 1
ATOM 2000 C CA . LEU A 1 248 ? -35.744 -7.174 38.209 1.00 96.12 248 LEU A CA 1
ATOM 2001 C C . LEU A 1 248 ? -34.347 -7.320 38.824 1.00 96.12 248 LEU A C 1
ATOM 2003 O O . LEU A 1 248 ? -33.359 -7.162 38.110 1.00 96.12 248 LEU A O 1
ATOM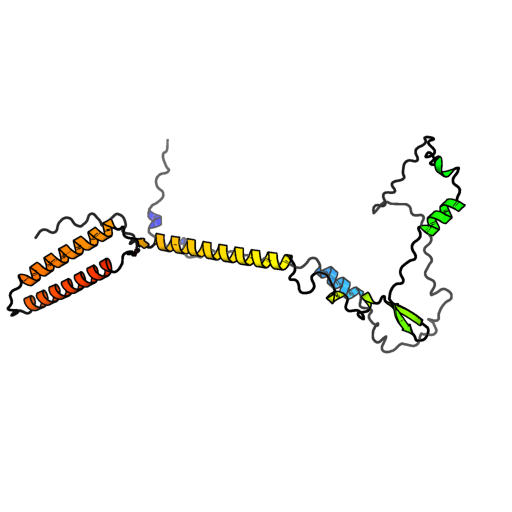 2007 N N . LEU A 1 249 ? -34.251 -7.693 40.102 1.00 96.00 249 LEU A N 1
ATOM 2008 C CA . LEU A 1 249 ? -32.969 -7.922 40.772 1.00 96.00 249 LEU A CA 1
ATOM 2009 C C . LEU A 1 249 ? -32.170 -9.062 40.121 1.00 96.00 249 LEU A C 1
ATOM 2011 O O . LEU A 1 249 ? -30.985 -8.888 39.852 1.00 96.00 249 LEU A O 1
ATOM 2015 N N . ASP A 1 250 ? -32.809 -10.189 39.796 1.00 95.88 250 ASP A N 1
ATOM 2016 C CA . ASP A 1 250 ? -32.157 -11.318 39.114 1.00 95.88 250 ASP A CA 1
ATOM 2017 C C . ASP A 1 250 ? -31.664 -10.931 37.704 1.00 95.88 250 ASP A C 1
ATOM 2019 O O . ASP A 1 250 ? -30.535 -11.236 37.315 1.00 95.88 250 ASP A O 1
ATOM 2023 N N . THR A 1 251 ? -32.465 -10.184 36.935 1.00 97.50 251 THR A N 1
ATOM 2024 C CA . THR A 1 251 ? -32.031 -9.683 35.617 1.00 97.50 251 THR A CA 1
ATOM 2025 C C . THR A 1 251 ? -30.872 -8.692 35.717 1.00 97.50 251 THR A C 1
ATOM 2027 O O . THR A 1 251 ? -29.942 -8.770 34.913 1.00 97.50 251 THR A O 1
ATOM 2030 N N . ALA A 1 252 ? -30.880 -7.807 36.718 1.00 97.19 252 ALA A N 1
ATOM 2031 C CA . ALA A 1 252 ? -29.785 -6.876 36.968 1.00 97.19 252 ALA A CA 1
ATOM 2032 C C . ALA A 1 252 ? -28.496 -7.612 37.370 1.00 97.19 252 ALA A C 1
ATOM 2034 O O . ALA A 1 252 ? -27.428 -7.300 36.847 1.00 97.19 252 ALA A O 1
ATOM 2035 N N . LEU A 1 253 ? -28.590 -8.632 38.231 1.00 97.81 253 LEU A N 1
ATOM 2036 C CA . LEU A 1 253 ? -27.451 -9.474 38.614 1.00 97.81 253 LEU A CA 1
ATOM 2037 C C . LEU A 1 253 ? -26.820 -10.161 37.400 1.00 97.81 253 LEU A C 1
ATOM 2039 O O . LEU A 1 253 ? -25.610 -10.052 37.199 1.00 97.81 253 LEU A O 1
ATOM 2043 N N . LYS A 1 254 ? -27.639 -10.786 36.547 1.00 97.75 254 LYS A N 1
ATOM 2044 C CA . LYS A 1 254 ? -27.180 -11.412 35.296 1.00 97.75 254 LYS A CA 1
ATOM 2045 C C . LYS A 1 254 ? -26.489 -10.415 34.370 1.00 97.75 254 LYS A C 1
ATOM 2047 O O . LYS A 1 254 ? -25.496 -10.752 33.723 1.00 97.75 254 LYS A O 1
ATOM 2052 N N . GLU A 1 255 ? -26.992 -9.184 34.303 1.00 97.31 255 GLU A N 1
ATOM 2053 C CA . GLU A 1 255 ? -26.381 -8.131 33.497 1.00 97.31 255 GLU A CA 1
ATOM 2054 C C . GLU A 1 255 ? -25.010 -7.716 34.048 1.00 97.31 255 GLU A C 1
ATOM 2056 O O . GLU A 1 255 ? -24.047 -7.647 33.281 1.00 97.31 255 GLU A O 1
ATOM 2061 N N . PHE A 1 256 ? -24.879 -7.511 35.362 1.00 97.94 256 PHE A N 1
ATOM 2062 C CA . PHE A 1 256 ? -23.587 -7.200 35.977 1.00 97.94 256 PHE A CA 1
ATOM 2063 C C . PHE A 1 256 ? -22.575 -8.334 35.799 1.00 97.94 256 PHE A C 1
ATOM 2065 O O . PHE A 1 256 ? -21.424 -8.072 35.454 1.00 97.94 256 PHE A O 1
ATOM 2072 N N . GLU A 1 257 ? -22.987 -9.593 35.965 1.00 97.06 257 GLU A N 1
ATOM 2073 C CA . GLU A 1 257 ? -22.124 -10.753 35.718 1.00 97.06 257 GLU A CA 1
ATOM 2074 C C . GLU A 1 257 ? -21.622 -10.786 34.273 1.00 97.06 257 GLU A C 1
ATOM 2076 O O . GLU A 1 257 ? -20.420 -10.931 34.037 1.00 97.06 257 GLU A O 1
ATOM 2081 N N . ARG A 1 258 ? -22.518 -10.558 33.304 1.00 97.94 258 ARG A N 1
ATOM 2082 C CA . ARG A 1 258 ? -22.161 -10.460 31.885 1.00 97.94 258 ARG A CA 1
ATOM 2083 C C . ARG A 1 258 ? -21.164 -9.328 31.628 1.00 97.94 258 ARG A C 1
ATOM 2085 O O . ARG A 1 258 ? -20.189 -9.523 30.904 1.00 97.94 258 ARG A O 1
ATOM 2092 N N . GLN A 1 259 ? -21.391 -8.147 32.200 1.00 96.81 259 GLN A N 1
ATOM 2093 C CA . GLN A 1 259 ? -20.508 -6.992 32.021 1.00 96.81 259 GLN A CA 1
ATOM 2094 C C . GLN A 1 259 ? -19.124 -7.226 32.637 1.00 96.81 259 GLN A C 1
ATOM 2096 O O . GLN A 1 259 ? -18.111 -6.969 31.983 1.00 96.81 259 GLN A O 1
ATOM 2101 N N . ILE A 1 260 ? -19.067 -7.763 33.860 1.00 97.00 260 ILE A N 1
ATOM 2102 C CA . ILE A 1 260 ? -17.814 -8.119 34.538 1.00 97.00 260 ILE A CA 1
ATOM 2103 C C . ILE A 1 260 ? -17.027 -9.124 33.695 1.00 97.00 260 ILE A C 1
ATOM 2105 O O . ILE A 1 260 ? -15.829 -8.941 33.479 1.00 97.00 260 ILE A O 1
ATOM 2109 N N . ASP A 1 261 ? -17.697 -10.151 33.178 1.00 97.31 261 ASP A N 1
ATOM 2110 C CA . ASP A 1 261 ? -17.091 -11.188 32.349 1.00 97.31 261 ASP A CA 1
ATOM 2111 C C . ASP A 1 261 ? -16.520 -10.618 31.036 1.00 97.31 261 ASP A C 1
ATOM 2113 O O . ASP A 1 261 ? -15.365 -10.883 30.695 1.00 97.31 261 ASP A O 1
ATOM 2117 N N . ILE A 1 262 ? -17.252 -9.733 30.346 1.00 95.00 262 ILE A N 1
ATOM 2118 C CA . ILE A 1 262 ? -16.758 -9.029 29.147 1.00 95.00 262 ILE A CA 1
ATOM 2119 C C . ILE A 1 262 ? -15.490 -8.219 29.463 1.00 95.00 262 ILE A C 1
ATOM 2121 O O . ILE A 1 262 ? -14.489 -8.317 28.745 1.00 95.00 262 ILE A O 1
ATOM 2125 N N . VAL A 1 263 ? -15.502 -7.435 30.545 1.00 94.81 263 VAL A N 1
ATOM 2126 C CA . VAL A 1 263 ? -14.368 -6.576 30.930 1.00 94.81 263 VAL A CA 1
ATOM 2127 C C . VAL A 1 263 ? -13.159 -7.404 31.383 1.00 94.81 263 VAL A C 1
ATOM 2129 O O . VAL A 1 263 ? -12.009 -7.029 31.126 1.00 94.81 263 VAL A O 1
ATOM 2132 N N . GLN A 1 264 ? -13.381 -8.548 32.035 1.00 93.94 264 GLN A N 1
ATOM 2133 C CA . GLN A 1 264 ? -12.316 -9.453 32.467 1.00 93.94 264 GLN A CA 1
ATOM 2134 C C . GLN A 1 264 ? -11.680 -10.204 31.294 1.00 93.94 264 GLN A C 1
ATOM 2136 O O . GLN A 1 264 ? -10.449 -10.233 31.205 1.00 93.94 264 GLN A O 1
ATOM 2141 N N . ARG A 1 265 ? -12.492 -10.745 30.374 1.00 95.75 265 ARG A N 1
ATOM 2142 C CA . ARG A 1 265 ? -12.025 -11.478 29.184 1.00 95.75 265 ARG A CA 1
ATOM 2143 C C . ARG A 1 265 ? -11.188 -10.606 28.253 1.00 95.75 265 ARG A C 1
ATOM 2145 O O . ARG A 1 265 ? -10.188 -11.071 27.704 1.00 95.75 265 ARG A O 1
ATOM 2152 N N . HIS A 1 266 ? -11.572 -9.343 28.065 1.00 93.25 266 HIS A N 1
ATOM 2153 C CA . HIS A 1 266 ? -10.901 -8.449 27.124 1.00 93.25 266 HIS A CA 1
ATOM 2154 C C . HIS A 1 266 ? -9.919 -7.500 27.821 1.00 93.25 266 HIS A C 1
ATOM 2156 O O . HIS A 1 266 ? -10.294 -6.597 28.565 1.00 93.25 266 HIS A O 1
ATOM 2162 N N . LYS A 1 267 ? -8.620 -7.673 27.531 1.00 91.06 267 LYS A N 1
ATOM 2163 C CA . LYS A 1 267 ? -7.550 -6.809 28.063 1.00 91.06 267 LYS A CA 1
ATOM 2164 C C . LYS A 1 267 ? -7.570 -5.397 27.469 1.00 91.06 267 LYS A C 1
ATOM 2166 O O . LYS A 1 267 ? -7.210 -4.446 28.155 1.00 91.06 267 LYS A O 1
ATOM 2171 N N . VAL A 1 268 ? -7.953 -5.272 26.198 1.00 91.12 268 VAL A N 1
ATOM 2172 C CA . VAL A 1 268 ? -8.035 -3.994 25.480 1.00 91.12 268 VAL A CA 1
ATOM 2173 C C . VAL A 1 268 ? -9.493 -3.745 25.138 1.00 91.12 268 VAL A C 1
ATOM 2175 O O . VAL A 1 268 ? -10.093 -4.523 24.400 1.00 91.12 268 VAL A O 1
ATOM 2178 N N . ILE A 1 269 ? -10.046 -2.668 25.686 1.00 91.06 269 ILE A N 1
ATOM 2179 C CA . ILE A 1 269 ? -11.433 -2.258 25.476 1.00 91.06 269 ILE A CA 1
ATOM 2180 C C . ILE A 1 269 ? -11.407 -0.914 24.763 1.00 91.06 269 ILE A C 1
ATOM 2182 O O . ILE A 1 269 ? -10.697 0.005 25.177 1.00 91.06 269 ILE A O 1
ATOM 2186 N N . VAL A 1 270 ? -12.162 -0.826 23.673 1.00 90.94 270 VAL A N 1
ATOM 2187 C CA . VAL A 1 270 ? -12.233 0.347 22.807 1.00 90.94 270 VAL A CA 1
ATOM 2188 C C . VAL A 1 270 ? -13.642 0.914 22.903 1.00 90.94 270 VAL A C 1
ATOM 2190 O O . VAL A 1 270 ? -14.609 0.232 22.574 1.00 90.94 270 VAL A O 1
ATOM 2193 N N . VAL A 1 271 ? -13.753 2.155 23.361 1.00 90.44 271 VAL A N 1
ATOM 2194 C CA . VAL A 1 271 ? -15.023 2.852 23.572 1.00 90.44 271 VAL A CA 1
ATOM 2195 C C . VAL A 1 271 ? -15.162 3.945 22.527 1.00 90.44 271 VAL A C 1
ATOM 2197 O O . VAL A 1 271 ? -14.200 4.640 22.208 1.00 90.44 271 VAL A O 1
ATOM 2200 N N . LYS A 1 272 ? -16.355 4.100 21.957 1.00 88.94 272 LYS A N 1
ATOM 2201 C CA . LYS A 1 272 ? -16.643 5.206 21.041 1.00 88.94 272 LYS A CA 1
ATOM 2202 C C . LYS A 1 272 ? -16.643 6.516 21.833 1.00 88.94 272 LYS A C 1
ATOM 2204 O O . LYS A 1 272 ? -17.336 6.608 22.840 1.00 88.94 272 LYS A O 1
ATOM 2209 N N . LYS A 1 273 ? -15.908 7.531 21.375 1.00 82.44 273 LYS A N 1
ATOM 2210 C CA . LYS A 1 273 ? -15.994 8.880 21.942 1.00 82.44 273 LYS A CA 1
ATOM 2211 C C . LYS A 1 273 ? -17.387 9.429 21.647 1.00 82.44 273 LYS A C 1
ATOM 2213 O O . LYS A 1 273 ? -17.717 9.733 20.501 1.00 82.44 273 LYS A O 1
ATOM 2218 N N . CYS A 1 274 ? -18.226 9.503 22.669 1.00 68.56 274 CYS A N 1
ATOM 2219 C CA . CYS A 1 274 ? -19.443 10.294 22.616 1.00 68.56 274 CYS A CA 1
ATOM 2220 C C . CYS A 1 274 ? -19.008 11.753 22.759 1.00 68.56 274 CYS A C 1
ATOM 2222 O O . CYS A 1 274 ? -18.313 12.084 23.717 1.00 68.56 274 CYS A O 1
ATOM 2224 N N . ASN A 1 275 ? -19.366 12.616 21.807 1.00 58.44 275 ASN A N 1
ATOM 2225 C CA . ASN A 1 275 ? -19.190 14.058 21.959 1.00 58.44 275 ASN A CA 1
ATOM 2226 C C . ASN A 1 275 ? -20.178 14.535 23.032 1.00 58.44 275 ASN A C 1
ATOM 2228 O O . ASN A 1 275 ? -21.248 15.034 22.704 1.00 58.44 275 ASN A O 1
ATOM 2232 N N . THR A 1 276 ? -19.863 14.325 24.307 1.00 56.25 276 THR A N 1
ATOM 2233 C CA . THR A 1 276 ? -20.532 15.037 25.391 1.00 56.25 276 THR A CA 1
ATOM 2234 C C . THR A 1 276 ? -20.068 16.480 25.272 1.00 56.25 276 THR A C 1
ATOM 2236 O O . THR A 1 276 ? -18.907 16.794 25.550 1.00 56.25 276 THR A O 1
ATOM 2239 N N . GLY A 1 277 ? -20.941 17.343 24.748 1.00 47.62 277 GLY A N 1
ATOM 2240 C CA . GLY A 1 277 ? -20.744 18.781 24.855 1.00 47.62 277 GLY A CA 1
ATOM 2241 C C . GLY A 1 277 ? -20.562 19.157 26.333 1.00 47.62 277 GLY A C 1
ATOM 2242 O O . GLY A 1 277 ? -21.036 18.432 27.206 1.00 47.62 277 GLY A O 1
ATOM 2243 N N . PRO A 1 278 ? -19.868 20.259 26.641 1.00 50.25 278 PRO A N 1
ATOM 2244 C CA . PRO A 1 278 ? -19.504 20.629 28.011 1.00 50.25 278 PRO A CA 1
ATOM 2245 C C . PRO A 1 278 ? -20.680 21.045 28.929 1.00 50.25 278 PRO A C 1
ATOM 2247 O O . PRO A 1 278 ? -20.439 21.755 29.895 1.00 50.25 278 PRO A O 1
ATOM 2250 N N . ASN A 1 279 ? -21.927 20.624 28.673 1.00 47.50 279 ASN A N 1
ATOM 2251 C CA . ASN A 1 279 ? -23.113 21.127 29.383 1.00 47.50 279 ASN A CA 1
ATOM 2252 C C . ASN A 1 279 ? -23.893 20.098 30.221 1.00 47.50 279 ASN A C 1
ATOM 2254 O O . ASN A 1 279 ? -24.771 20.514 30.965 1.00 47.50 279 ASN A O 1
ATOM 2258 N N . ASP A 1 280 ? -23.575 18.800 30.187 1.00 47.41 280 ASP A N 1
ATOM 2259 C CA . ASP A 1 280 ? -24.437 17.793 30.846 1.00 47.41 280 ASP A CA 1
ATOM 2260 C C . ASP A 1 280 ? -23.913 17.308 32.214 1.00 47.41 280 ASP A C 1
ATOM 2262 O O . ASP A 1 280 ? -24.479 16.400 32.821 1.00 47.41 280 ASP A O 1
ATOM 2266 N N . SER A 1 281 ? -22.825 17.893 32.728 1.00 46.50 281 SER A N 1
ATOM 2267 C CA . SER A 1 281 ? -22.223 17.498 34.013 1.00 46.50 281 SER A CA 1
ATOM 2268 C C . SER A 1 281 ? -22.660 18.328 35.230 1.00 46.50 281 SER A C 1
ATOM 2270 O O . SER A 1 281 ? -22.157 18.063 36.318 1.00 46.50 281 SER A O 1
ATOM 2272 N N . GLU A 1 282 ? -23.599 19.275 35.099 1.00 46.47 282 GLU A N 1
ATOM 2273 C CA . GLU A 1 282 ? -24.088 20.073 36.247 1.00 46.47 282 GLU A CA 1
ATOM 2274 C C . GLU A 1 282 ? -25.542 19.811 36.685 1.00 46.47 282 GLU A C 1
ATOM 2276 O O . GLU A 1 282 ? -25.951 20.337 37.714 1.00 46.47 282 GLU A O 1
ATOM 2281 N N . GLU A 1 283 ? -26.316 18.944 36.024 1.00 44.41 283 GLU A N 1
ATOM 2282 C CA . GLU A 1 283 ? -27.750 18.779 36.357 1.00 44.41 283 GLU A CA 1
ATOM 2283 C C . GLU A 1 283 ? -28.111 17.561 37.228 1.00 44.41 283 GLU A C 1
ATOM 2285 O O . GLU A 1 283 ? -29.279 17.223 37.375 1.00 44.41 283 GLU A O 1
ATOM 2290 N N . ASN A 1 284 ? -27.133 16.924 37.882 1.00 44.12 284 ASN A N 1
ATOM 2291 C CA . ASN A 1 284 ? -27.400 15.907 38.910 1.00 44.12 284 ASN A CA 1
ATOM 2292 C C . ASN A 1 284 ? -26.949 16.378 40.297 1.00 44.12 284 ASN A C 1
ATOM 2294 O O . ASN A 1 284 ? -26.166 15.724 40.985 1.00 44.12 284 ASN A O 1
ATOM 2298 N N . GLN A 1 285 ? -27.476 17.522 40.723 1.00 50.06 285 GLN A N 1
ATOM 2299 C CA . GLN A 1 285 ? -27.690 17.801 42.137 1.00 50.06 285 GLN A CA 1
ATOM 2300 C C . GLN A 1 285 ? -29.184 18.050 42.340 1.00 50.06 285 GLN A C 1
ATOM 2302 O O . GLN A 1 285 ? -29.775 18.851 41.628 1.00 50.06 285 GLN A O 1
ATOM 2307 N N . LEU A 1 286 ? -29.739 17.393 43.364 1.00 44.16 286 LEU A N 1
ATOM 2308 C CA . LEU A 1 286 ? -31.071 17.602 43.946 1.00 44.16 286 LEU A CA 1
ATOM 2309 C C . LEU A 1 286 ? -32.232 16.841 43.283 1.00 44.16 286 LEU A C 1
ATOM 2311 O O . LEU A 1 286 ? -33.042 17.396 42.551 1.00 44.16 286 LEU A O 1
ATOM 2315 N N . ILE A 1 287 ? -32.417 15.594 43.721 1.00 34.00 287 ILE A N 1
ATOM 2316 C CA . ILE A 1 287 ? -33.768 15.102 44.016 1.00 34.00 287 ILE A CA 1
ATOM 2317 C C . ILE A 1 287 ? -33.824 14.816 45.523 1.00 34.00 287 ILE A C 1
ATOM 2319 O O . ILE A 1 287 ? -33.203 13.853 45.976 1.00 34.00 287 ILE A O 1
ATOM 2323 N N . PRO A 1 288 ? -34.516 15.646 46.323 1.00 46.66 288 PRO A N 1
ATOM 2324 C CA . PRO A 1 288 ? -34.968 15.267 47.649 1.00 46.66 288 PRO A CA 1
ATOM 2325 C C . PRO A 1 288 ? -36.359 14.627 47.545 1.00 46.66 288 PRO A C 1
ATOM 2327 O O . PRO A 1 288 ? -37.294 15.270 47.070 1.00 46.66 288 PRO A O 1
ATOM 2330 N N . THR A 1 289 ? -36.485 13.368 47.968 1.00 40.38 289 THR A N 1
ATOM 2331 C CA . THR A 1 289 ? -37.529 12.768 48.839 1.00 40.38 289 THR A CA 1
ATOM 2332 C C . THR A 1 289 ? -37.558 11.254 48.685 1.00 40.38 289 THR A C 1
ATOM 2334 O O . THR A 1 289 ? -37.547 10.765 47.536 1.00 40.38 289 THR A O 1
#